Protein AF-R6HAE2-F1 (afdb_monomer)

Radius of gyration: 26.68 Å; Cα contacts (8 Å, |Δi|>4): 97; chains: 1; bounding box: 67×32×69 Å

Secondary structure (DSSP, 8-state):
-HHHHHHHHHHHHHHHHHHHHHHHHHHHHHHHHHTSGGGB-TTS-BSS-SS-HHHHHHHHGGGHHHHHHHHHHHHHHHHHHHHS-----SS---HHHHHHHHHHH-SS--HHHHHHHHHHHHHHHHHHHHHHHHHHHHHHHHH-GGGG--S-HHHHHHHHHHHHHHHHHHHHHHHHHHHHHHHHHHHHHHHHHHHHS-----PPPPP----HHHHHHHHHHHHHHHHHHHHHTTHHHHHHHHHHHHHHHHTT--

Solvent-accessible surface area (backbone atoms only — not comparable to full-atom values): 14611 Å² total; per-residue (Å²): 107,74,68,56,55,51,49,52,52,52,52,53,51,52,52,49,54,50,54,51,51,54,52,52,48,52,54,49,52,42,50,55,61,40,65,34,75,85,34,38,48,99,85,70,47,68,77,56,76,57,77,46,73,68,60,50,46,67,66,42,60,82,44,45,67,60,53,50,53,50,50,52,51,52,51,52,53,50,50,53,56,72,69,41,85,70,81,69,75,95,67,75,77,49,74,64,57,50,43,53,54,53,54,74,72,41,96,67,80,53,70,70,52,53,52,52,52,51,50,45,52,50,47,52,51,52,39,52,52,52,38,52,59,36,44,48,62,46,49,56,60,71,68,42,65,79,71,66,72,66,89,56,59,69,60,46,53,48,52,49,45,68,66,37,48,60,35,53,54,49,33,51,51,45,52,51,53,43,52,52,53,46,53,52,49,52,53,52,45,46,54,57,51,53,71,70,49,69,86,72,71,85,75,73,84,74,78,86,71,75,66,60,65,58,57,51,50,49,51,49,50,52,50,51,51,53,49,52,52,39,50,76,69,43,51,56,57,53,52,48,51,50,51,50,50,53,54,33,42,75,75,68,76,98

Foldseek 3Di:
DVVVLVVLVVVLVVLVVVLVVLVVVLVVVLQVVQPPPVQADPVRDGVDDSDDPVSVCVSCVVCVVSVVVSVVSVVVVVVCCVPPPDPDPPDDPDLVNLLVVLVVVDPDQDV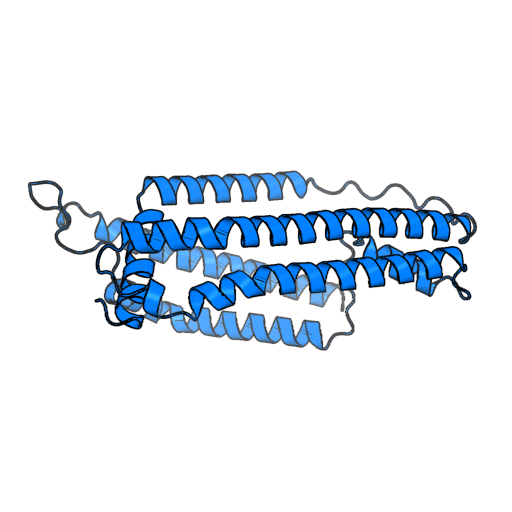VLVVLVVVLVVLVVVLVVLLVVLVVQLVVCVPPCVLPPDLPPVVSVVVSCVRNVVSVVSNVVSVVVSVVSNVVSSVVSSVVSCVVPPDDPPDDDDPPDDPVVVVVVVVVVVVVVVVVVCVVVCVVVVVVVVVVVVVCVVVPND

Structure (mmCIF, N/CA/C/O backbone):
data_AF-R6HAE2-F1
#
_entry.id   AF-R6HAE2-F1
#
loop_
_atom_site.group_PDB
_atom_site.id
_atom_site.type_symbol
_atom_site.label_atom_id
_atom_site.label_alt_id
_atom_site.label_comp_id
_atom_site.label_asym_id
_atom_site.label_entity_id
_atom_site.label_seq_id
_atom_site.pdbx_PDB_ins_code
_atom_site.Cartn_x
_atom_site.Cartn_y
_atom_site.Cartn_z
_atom_site.occupancy
_atom_site.B_iso_or_equiv
_atom_site.auth_seq_id
_atom_site.auth_comp_id
_atom_site.auth_asym_id
_atom_site.auth_atom_id
_atom_site.pdbx_PDB_model_num
ATOM 1 N N . MET A 1 1 ? 7.210 -10.651 32.349 1.00 55.03 1 MET A N 1
ATOM 2 C CA . MET A 1 1 ? 6.534 -10.468 31.040 1.00 55.03 1 MET A CA 1
ATOM 3 C C . MET A 1 1 ? 6.777 -9.102 30.378 1.00 55.03 1 MET A C 1
ATOM 5 O O . MET A 1 1 ? 7.368 -9.097 29.309 1.00 55.03 1 MET A O 1
ATOM 9 N N . LYS A 1 2 ? 6.422 -7.937 30.963 1.00 53.84 2 LYS A N 1
ATOM 10 C CA . LYS A 1 2 ? 6.622 -6.616 30.296 1.00 53.84 2 LYS A CA 1
ATOM 11 C C . LYS A 1 2 ? 8.075 -6.304 29.889 1.00 53.84 2 LYS A C 1
ATOM 13 O O . LYS A 1 2 ? 8.301 -5.910 28.750 1.00 53.84 2 LYS A O 1
ATOM 18 N N . LYS A 1 3 ? 9.051 -6.526 30.782 1.00 64.75 3 LYS A N 1
ATOM 19 C CA . LYS A 1 3 ? 10.484 -6.318 30.484 1.00 64.75 3 LYS A CA 1
ATOM 20 C C . LYS A 1 3 ? 11.000 -7.264 29.386 1.00 64.75 3 LYS A C 1
ATOM 22 O O . LYS A 1 3 ? 11.756 -6.837 28.527 1.00 64.75 3 LYS A O 1
ATOM 27 N N . GLN A 1 4 ? 10.526 -8.514 29.363 1.00 62.53 4 GLN A N 1
ATOM 28 C CA . GLN A 1 4 ? 10.889 -9.505 28.339 1.00 62.53 4 GLN A CA 1
ATOM 29 C C . GLN A 1 4 ? 10.326 -9.139 26.958 1.00 62.53 4 GLN A C 1
AT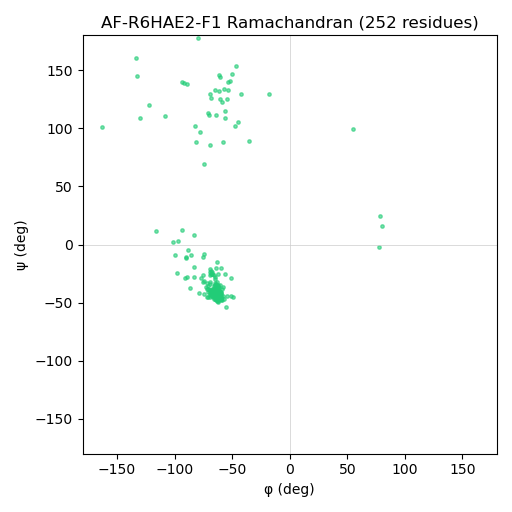OM 31 O O . GLN A 1 4 ? 11.054 -9.175 25.975 1.00 62.53 4 GLN A O 1
ATOM 36 N N . MET A 1 5 ? 9.069 -8.688 26.877 1.00 65.12 5 MET A N 1
ATOM 37 C CA . MET A 1 5 ? 8.493 -8.193 25.616 1.00 65.12 5 MET A CA 1
ATOM 38 C C . MET A 1 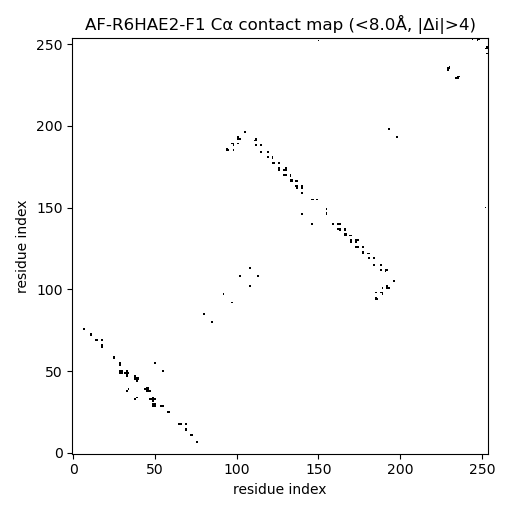5 ? 9.176 -6.913 25.119 1.00 65.12 5 MET A C 1
ATOM 40 O O . MET A 1 5 ? 9.327 -6.729 23.915 1.00 65.12 5 MET A O 1
ATOM 44 N N . GLN A 1 6 ? 9.599 -6.021 26.020 1.00 72.44 6 GLN A N 1
ATOM 45 C CA . GLN A 1 6 ? 10.389 -4.845 25.642 1.00 72.44 6 GLN A CA 1
ATOM 46 C C . GLN A 1 6 ? 11.766 -5.245 25.103 1.00 72.44 6 GLN A C 1
ATOM 48 O O . GLN A 1 6 ? 12.160 -4.733 24.061 1.00 72.44 6 GLN A O 1
ATOM 53 N N . ALA A 1 7 ? 12.455 -6.186 25.753 1.00 76.25 7 ALA A N 1
ATOM 54 C CA . ALA A 1 7 ? 13.740 -6.702 25.287 1.00 76.25 7 ALA A CA 1
ATOM 55 C C . ALA A 1 7 ? 13.629 -7.344 23.894 1.00 76.25 7 ALA A C 1
ATOM 57 O O . ALA A 1 7 ? 14.393 -6.985 23.006 1.00 76.25 7 ALA A O 1
ATOM 58 N N . ILE A 1 8 ? 12.621 -8.195 23.660 1.00 79.00 8 ILE A N 1
ATOM 59 C CA . ILE A 1 8 ? 12.375 -8.805 22.342 1.00 79.00 8 ILE A CA 1
ATOM 60 C C . ILE A 1 8 ? 12.156 -7.725 21.276 1.00 79.00 8 ILE A C 1
ATOM 62 O O . ILE A 1 8 ? 12.748 -7.790 20.205 1.00 79.00 8 ILE A O 1
ATOM 66 N N . ARG A 1 9 ? 11.359 -6.688 21.565 1.00 78.00 9 ARG A N 1
ATOM 67 C CA . ARG A 1 9 ? 11.127 -5.586 20.613 1.00 78.00 9 ARG A CA 1
ATOM 68 C C . ARG A 1 9 ? 12.406 -4.819 20.287 1.00 78.00 9 ARG A C 1
ATOM 70 O O . ARG A 1 9 ? 12.624 -4.506 19.120 1.00 78.00 9 ARG A O 1
ATOM 77 N N . TRP A 1 10 ? 13.251 -4.541 21.278 1.00 83.81 10 TRP A N 1
ATOM 78 C CA . TRP A 1 10 ? 14.544 -3.890 21.051 1.00 83.81 10 TRP A CA 1
ATOM 79 C C . TRP A 1 10 ? 15.485 -4.759 20.216 1.00 83.81 10 TRP A C 1
ATOM 81 O O . TRP A 1 10 ? 16.063 -4.260 19.256 1.00 83.81 10 TRP A O 1
ATOM 91 N N . VAL A 1 11 ? 15.565 -6.058 20.512 1.00 84.69 11 VAL A N 1
ATOM 92 C CA . VAL A 1 11 ? 16.378 -7.018 19.751 1.00 84.69 11 VAL A CA 1
ATOM 93 C C . VAL A 1 11 ? 15.900 -7.121 18.300 1.00 84.69 11 VAL A C 1
ATOM 95 O O . VAL A 1 11 ? 16.710 -6.997 17.387 1.00 84.69 11 VAL A O 1
ATOM 98 N N . MET A 1 12 ? 14.590 -7.248 18.063 1.00 84.06 12 MET A N 1
ATOM 99 C CA . MET A 1 12 ? 14.021 -7.256 16.708 1.00 84.06 12 MET A CA 1
ATOM 100 C C . MET A 1 12 ? 14.296 -5.947 15.961 1.00 84.06 12 MET A C 1
ATOM 102 O O . MET A 1 12 ? 14.601 -5.969 14.771 1.00 84.06 12 MET A O 1
ATOM 106 N N . THR A 1 13 ? 14.196 -4.803 16.645 1.00 83.50 13 THR A N 1
ATOM 107 C CA . THR A 1 13 ? 14.447 -3.487 16.035 1.00 83.50 13 THR A CA 1
ATOM 108 C C . THR A 1 13 ? 15.914 -3.349 15.633 1.00 83.50 13 THR A C 1
ATOM 110 O O . THR A 1 13 ? 16.195 -2.974 14.500 1.00 83.50 13 THR A O 1
ATOM 113 N N . LEU A 1 14 ? 16.845 -3.715 16.520 1.00 88.44 14 LEU A N 1
ATOM 114 C CA . LEU A 1 14 ? 18.281 -3.699 16.233 1.00 88.44 14 LEU A CA 1
ATOM 115 C C . LEU A 1 14 ? 18.642 -4.655 15.093 1.00 88.44 14 LEU A C 1
ATOM 117 O O . LEU A 1 14 ? 19.356 -4.260 14.178 1.00 88.44 14 LEU A O 1
ATOM 121 N N . ALA A 1 15 ? 18.093 -5.871 15.097 1.00 86.81 15 ALA A N 1
ATOM 122 C CA . ALA A 1 15 ? 18.303 -6.832 14.017 1.00 86.81 15 ALA A CA 1
ATOM 123 C C . ALA A 1 15 ? 17.753 -6.327 12.675 1.00 86.81 15 ALA A C 1
ATOM 125 O O . ALA A 1 15 ? 18.401 -6.488 11.648 1.00 86.81 15 ALA A O 1
ATOM 126 N N . THR A 1 16 ? 16.598 -5.656 12.680 1.00 87.81 16 THR A N 1
ATOM 127 C CA . THR A 1 16 ? 16.020 -5.053 11.467 1.00 87.81 16 THR A CA 1
ATOM 128 C C . THR A 1 16 ? 16.903 -3.929 10.932 1.00 87.81 16 THR A C 1
ATOM 130 O O . THR A 1 16 ? 17.180 -3.891 9.738 1.00 87.81 16 THR A O 1
ATOM 133 N N . ILE A 1 17 ? 17.383 -3.036 11.805 1.00 89.50 17 ILE A N 1
ATOM 134 C CA . ILE A 1 17 ? 18.301 -1.953 11.416 1.00 89.50 17 ILE A CA 1
ATOM 135 C C . ILE A 1 17 ? 19.598 -2.534 10.844 1.00 89.50 17 ILE A C 1
ATOM 137 O O . ILE A 1 17 ? 20.075 -2.054 9.820 1.00 89.50 17 ILE A O 1
ATOM 141 N N . LEU A 1 18 ? 20.140 -3.585 11.462 1.00 89.81 18 LEU A N 1
ATOM 142 C CA . LEU A 1 18 ? 21.358 -4.245 11.002 1.00 89.81 18 LEU A CA 1
ATOM 143 C C . LEU A 1 18 ? 21.179 -4.887 9.620 1.00 89.81 18 LEU A C 1
ATOM 145 O O . LEU A 1 18 ? 22.006 -4.670 8.739 1.00 89.81 18 LEU A O 1
ATOM 149 N N . VAL A 1 19 ? 20.093 -5.636 9.405 1.00 88.94 19 VAL A N 1
ATOM 150 C CA . VAL A 1 19 ? 19.793 -6.244 8.098 1.00 88.94 19 VAL A CA 1
ATOM 151 C C . VAL A 1 19 ? 19.596 -5.169 7.031 1.00 88.94 19 VAL A C 1
ATOM 153 O O . VAL A 1 19 ? 20.150 -5.288 5.942 1.00 88.94 19 VAL A O 1
ATOM 156 N N . LEU A 1 20 ? 18.875 -4.089 7.346 1.00 88.19 20 LEU A N 1
ATOM 157 C CA . LEU A 1 20 ? 18.709 -2.957 6.432 1.00 88.19 20 LEU A CA 1
ATOM 158 C C . LEU A 1 20 ? 20.047 -2.301 6.083 1.00 88.19 20 LEU A C 1
ATOM 160 O O . LEU A 1 20 ? 20.283 -2.011 4.915 1.00 88.19 20 LEU A O 1
ATOM 164 N N . ALA A 1 21 ? 20.930 -2.097 7.063 1.00 89.44 21 ALA A N 1
ATOM 165 C CA . ALA A 1 21 ? 22.255 -1.531 6.829 1.00 89.44 21 ALA A CA 1
ATOM 166 C C . ALA A 1 21 ? 23.115 -2.441 5.939 1.00 89.44 21 ALA A C 1
ATOM 168 O O . ALA A 1 21 ? 23.772 -1.949 5.027 1.00 89.44 21 ALA A O 1
ATOM 169 N N . LEU A 1 22 ? 23.072 -3.760 6.155 1.00 89.25 22 LEU A N 1
ATOM 170 C CA . LEU A 1 22 ? 23.795 -4.733 5.332 1.00 89.25 22 LEU A CA 1
ATOM 171 C C . LEU A 1 22 ? 23.280 -4.767 3.890 1.00 89.25 22 LEU A C 1
ATOM 173 O O . LEU A 1 22 ? 24.079 -4.782 2.958 1.00 89.25 22 LEU A O 1
ATOM 177 N N . LEU A 1 23 ? 21.959 -4.744 3.698 1.00 88.25 23 LEU A N 1
ATOM 178 C CA . LEU A 1 23 ? 21.358 -4.689 2.365 1.00 88.25 23 LEU A CA 1
ATOM 179 C C . LEU A 1 23 ? 21.678 -3.366 1.661 1.00 88.25 23 LEU A C 1
ATOM 181 O O . LEU A 1 23 ? 22.087 -3.375 0.504 1.00 88.25 23 LEU A O 1
ATOM 185 N N . ALA A 1 24 ? 21.562 -2.239 2.369 1.00 88.00 24 ALA A N 1
ATOM 186 C CA . ALA A 1 24 ? 21.929 -0.929 1.840 1.00 88.00 24 ALA A CA 1
ATOM 187 C C . ALA A 1 24 ? 23.409 -0.880 1.441 1.00 88.00 24 ALA A C 1
ATOM 189 O O . ALA A 1 24 ? 23.732 -0.357 0.378 1.00 88.00 24 ALA A O 1
ATOM 190 N N . TRP A 1 25 ? 24.291 -1.478 2.247 1.00 91.19 25 TRP A N 1
ATOM 191 C CA . TRP A 1 25 ? 25.711 -1.587 1.932 1.00 91.19 25 TRP A CA 1
ATOM 192 C C . TRP A 1 25 ? 25.950 -2.343 0.623 1.00 91.19 25 TRP A C 1
ATOM 194 O O . TRP A 1 25 ? 26.693 -1.853 -0.220 1.00 91.19 25 TRP A O 1
ATOM 204 N N . GLN A 1 26 ? 25.288 -3.486 0.403 1.00 89.44 26 GLN A N 1
ATOM 205 C CA . GLN A 1 26 ? 25.421 -4.208 -0.871 1.00 89.44 26 GLN A CA 1
ATOM 206 C C . GLN A 1 26 ? 24.903 -3.401 -2.058 1.00 89.44 26 GLN A C 1
ATOM 208 O O . GLN A 1 26 ? 25.536 -3.394 -3.108 1.00 89.44 26 GLN A O 1
ATOM 213 N N . CYS A 1 27 ? 23.775 -2.704 -1.905 1.00 84.88 27 CYS A N 1
ATOM 214 C CA . CYS A 1 27 ? 23.244 -1.857 -2.971 1.00 84.88 27 CYS A CA 1
ATOM 215 C C . CYS A 1 27 ? 24.220 -0.733 -3.339 1.00 84.88 27 CYS A C 1
ATOM 217 O O . CYS A 1 27 ? 24.430 -0.468 -4.521 1.00 84.88 27 CYS A O 1
ATOM 219 N N . VAL A 1 28 ? 24.830 -0.090 -2.337 1.00 87.19 28 VAL A N 1
ATOM 220 C CA . VAL A 1 28 ? 25.842 0.952 -2.550 1.00 87.19 28 VAL A CA 1
ATOM 221 C C . VAL A 1 28 ? 27.088 0.369 -3.211 1.00 87.19 28 VAL A C 1
ATOM 223 O O . VAL A 1 28 ? 27.598 0.967 -4.152 1.00 87.19 28 VAL A O 1
ATOM 226 N N . ASP A 1 29 ? 27.549 -0.803 -2.777 1.00 88.44 29 ASP A N 1
ATOM 227 C CA . ASP A 1 29 ? 28.733 -1.454 -3.347 1.00 88.44 29 ASP A CA 1
ATOM 228 C C . ASP A 1 29 ? 28.519 -1.827 -4.825 1.00 88.44 29 ASP A C 1
ATOM 230 O O . ASP A 1 29 ? 29.356 -1.511 -5.666 1.00 88.44 29 ASP A O 1
ATOM 234 N N . ILE A 1 30 ? 27.356 -2.396 -5.173 1.00 87.56 30 ILE A N 1
ATOM 235 C CA . ILE A 1 30 ? 26.974 -2.682 -6.570 1.00 87.56 30 ILE A CA 1
ATOM 236 C C . ILE A 1 30 ? 26.939 -1.394 -7.396 1.00 87.56 30 ILE A C 1
ATOM 238 O O . ILE A 1 30 ? 27.470 -1.349 -8.504 1.00 87.56 30 ILE A O 1
ATOM 242 N N . TYR A 1 31 ? 26.340 -0.334 -6.853 1.00 85.44 31 TYR A N 1
ATOM 243 C CA . TYR A 1 31 ? 26.216 0.941 -7.550 1.00 85.44 31 TYR A CA 1
ATOM 244 C C . TYR A 1 31 ? 27.573 1.609 -7.803 1.00 85.44 31 TYR A C 1
ATOM 246 O O . TYR A 1 31 ? 27.805 2.142 -8.888 1.00 85.44 31 TYR A O 1
ATOM 254 N N . LEU A 1 32 ? 28.473 1.592 -6.816 1.00 87.38 32 LEU A N 1
ATOM 255 C CA . LEU A 1 32 ? 29.815 2.158 -6.948 1.00 87.38 32 LEU A CA 1
ATOM 256 C C . LEU A 1 32 ? 30.679 1.338 -7.908 1.00 87.38 32 LEU A C 1
ATOM 258 O O . LEU A 1 32 ? 31.415 1.920 -8.700 1.00 87.38 32 LEU A O 1
ATOM 262 N N . GLU A 1 33 ? 30.574 0.009 -7.865 1.00 86.50 33 GLU A N 1
ATOM 263 C CA . GLU A 1 33 ? 31.281 -0.896 -8.774 1.00 86.50 33 GLU A CA 1
ATOM 264 C C . GLU A 1 33 ? 30.806 -0.726 -10.224 1.00 86.50 33 GLU A C 1
ATOM 266 O O . GLU A 1 33 ? 31.622 -0.557 -11.129 1.00 86.50 33 GLU A O 1
ATOM 271 N N . GLY A 1 34 ? 29.490 -0.687 -10.450 1.00 83.12 34 GLY A N 1
ATOM 272 C CA . GLY A 1 34 ? 28.919 -0.529 -11.787 1.00 83.12 34 GLY A CA 1
ATOM 273 C C . GLY A 1 34 ? 29.140 0.859 -12.400 1.00 83.12 34 GLY A C 1
ATOM 274 O O . GLY A 1 34 ? 29.178 0.976 -13.622 1.00 83.12 34 GLY A O 1
ATOM 275 N N . ASN A 1 35 ? 29.356 1.897 -11.582 1.00 85.12 35 ASN A N 1
ATOM 276 C CA . ASN A 1 35 ? 29.677 3.258 -12.036 1.00 85.12 35 ASN A CA 1
ATOM 277 C C . ASN A 1 35 ? 31.177 3.564 -12.110 1.00 85.12 35 ASN A C 1
ATOM 279 O O . ASN A 1 35 ? 31.565 4.727 -12.253 1.00 85.12 35 ASN A O 1
ATOM 283 N N . ARG A 1 36 ? 32.048 2.554 -12.013 1.00 85.56 36 ARG A N 1
ATOM 284 C CA . ARG A 1 36 ? 33.480 2.782 -12.212 1.00 85.56 36 ARG A CA 1
ATOM 285 C C . ARG A 1 36 ? 33.748 3.310 -13.624 1.00 85.56 36 ARG A C 1
ATOM 287 O O . ARG A 1 36 ? 33.130 2.834 -14.576 1.00 85.56 36 ARG A O 1
ATOM 294 N N . PRO A 1 37 ? 34.726 4.219 -13.795 1.00 83.44 37 PRO A N 1
ATOM 295 C CA . PRO A 1 37 ? 35.074 4.767 -15.107 1.00 83.44 37 PRO A CA 1
ATOM 296 C C . PRO A 1 37 ? 35.527 3.691 -16.105 1.00 83.44 37 PRO A C 1
ATOM 298 O O . PRO A 1 37 ? 35.438 3.893 -17.308 1.00 83.44 37 PRO A O 1
ATOM 301 N N . SER A 1 38 ? 35.952 2.520 -15.620 1.00 85.12 38 SER A N 1
ATOM 302 C CA . SER A 1 38 ? 36.258 1.342 -16.436 1.00 85.12 38 SER A CA 1
ATOM 303 C C . SER A 1 38 ? 35.038 0.706 -17.113 1.00 85.12 38 SER A C 1
ATOM 305 O O . SER A 1 38 ? 35.200 0.010 -18.112 1.00 85.12 38 SER A O 1
ATOM 307 N N . ASN A 1 39 ? 33.830 0.907 -16.574 1.00 84.56 39 ASN A N 1
ATOM 308 C CA . ASN A 1 3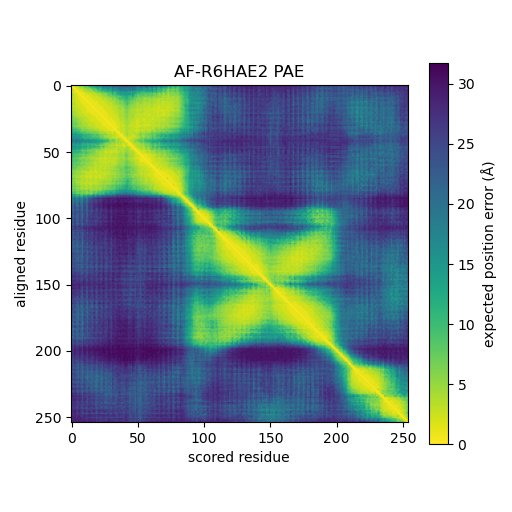9 ? 32.586 0.392 -17.150 1.00 84.56 39 ASN A CA 1
ATOM 309 C C . ASN A 1 39 ? 31.964 1.362 -18.170 1.00 84.56 39 ASN A C 1
ATOM 311 O O . ASN A 1 39 ? 30.973 1.023 -18.807 1.00 84.56 39 ASN A O 1
ATOM 315 N N . LEU A 1 40 ? 32.539 2.553 -18.345 1.00 83.75 40 LEU A N 1
ATOM 316 C CA . LEU A 1 40 ? 32.108 3.521 -19.347 1.00 83.75 40 LEU A CA 1
ATOM 317 C C . LEU A 1 40 ? 32.943 3.340 -20.622 1.00 83.75 40 LEU A C 1
ATOM 319 O O . LEU A 1 40 ? 34.144 3.054 -20.587 1.00 83.75 40 LEU A O 1
ATOM 323 N N . ASP A 1 41 ? 32.307 3.442 -21.781 1.00 80.00 41 ASP A N 1
ATOM 324 C CA . ASP A 1 41 ? 33.009 3.571 -23.052 1.00 80.00 41 ASP A CA 1
ATOM 325 C C . ASP A 1 41 ? 33.486 5.020 -23.284 1.00 80.00 41 ASP A C 1
ATOM 327 O O . ASP A 1 41 ? 33.248 5.917 -22.474 1.00 80.00 41 ASP A O 1
ATOM 331 N N . ALA A 1 42 ? 34.186 5.262 -24.396 1.00 79.81 42 ALA A N 1
ATOM 332 C CA . ALA A 1 42 ? 34.681 6.599 -24.741 1.00 79.81 42 ALA A CA 1
ATOM 333 C C . ALA A 1 42 ? 33.556 7.632 -24.974 1.00 79.81 42 ALA A C 1
ATOM 335 O O . ALA A 1 42 ? 33.822 8.832 -24.970 1.00 79.81 42 ALA A O 1
ATOM 336 N N . ASN A 1 43 ? 32.314 7.169 -25.148 1.00 80.31 43 ASN A N 1
ATOM 337 C CA . ASN A 1 43 ? 31.122 7.975 -25.385 1.00 80.31 43 ASN A CA 1
ATOM 338 C C . ASN A 1 43 ? 30.258 8.134 -24.115 1.00 80.31 43 ASN A C 1
ATOM 340 O O . ASN A 1 43 ? 29.205 8.767 -24.174 1.00 80.31 43 ASN A O 1
ATOM 344 N N . GLY A 1 44 ? 30.681 7.580 -22.970 1.00 77.19 44 GLY A N 1
ATOM 345 C CA . GLY A 1 44 ? 29.942 7.631 -21.705 1.00 77.19 44 GLY A CA 1
ATOM 346 C C . GLY A 1 44 ? 28.798 6.616 -21.585 1.00 77.19 44 GLY A C 1
ATOM 347 O O . GLY A 1 44 ? 27.947 6.769 -20.711 1.00 77.19 44 GLY A O 1
ATOM 348 N N . VAL A 1 45 ? 28.758 5.588 -22.435 1.00 80.50 45 VAL A N 1
ATOM 349 C CA . VAL A 1 45 ? 27.779 4.494 -22.385 1.00 80.50 45 VAL A CA 1
ATOM 350 C C . VAL A 1 45 ? 28.323 3.342 -21.541 1.00 80.50 45 VAL A C 1
ATOM 352 O O . VAL A 1 45 ? 29.497 2.977 -21.629 1.00 80.50 45 VAL A O 1
ATOM 355 N N . TYR A 1 46 ? 27.462 2.749 -20.715 1.00 79.94 46 TYR A N 1
ATOM 356 C CA . TYR A 1 46 ? 27.814 1.594 -19.892 1.00 79.94 46 TYR A CA 1
ATOM 357 C C . TYR A 1 46 ? 28.050 0.346 -20.752 1.00 79.94 46 TYR A C 1
ATOM 359 O O . TYR A 1 46 ? 27.177 -0.068 -21.514 1.00 79.94 46 TYR A O 1
ATOM 367 N N . ARG A 1 47 ? 29.217 -0.287 -20.593 1.00 81.00 47 ARG A N 1
ATOM 368 C CA . ARG A 1 47 ? 29.600 -1.528 -21.293 1.00 81.00 47 ARG A CA 1
ATOM 369 C C . ARG A 1 47 ? 28.896 -2.758 -20.730 1.00 81.00 47 ARG A C 1
ATOM 371 O O . ARG A 1 47 ? 28.634 -3.707 -21.460 1.00 81.00 47 ARG A O 1
ATOM 378 N N . SER A 1 48 ? 28.621 -2.748 -19.432 1.00 81.00 48 SER A N 1
ATOM 379 C CA . SER A 1 48 ? 27.870 -3.786 -18.735 1.00 81.00 48 SER A CA 1
ATOM 380 C C . SER A 1 48 ? 26.799 -3.149 -17.849 1.00 81.00 48 SER A C 1
ATOM 382 O O . SER A 1 48 ? 27.019 -2.052 -17.317 1.00 81.00 48 SER A O 1
ATOM 384 N N . PRO A 1 49 ? 25.629 -3.793 -17.698 1.00 80.69 49 PRO A N 1
ATOM 385 C CA . PRO A 1 49 ? 24.547 -3.252 -16.889 1.00 80.69 49 PRO A CA 1
ATOM 386 C C . PRO A 1 49 ? 24.988 -3.106 -15.427 1.00 80.69 49 PRO A C 1
ATOM 388 O O . PRO A 1 49 ? 25.528 -4.037 -14.835 1.00 80.69 49 PRO A O 1
ATOM 391 N N . VAL A 1 50 ? 24.717 -1.938 -14.834 1.00 79.69 50 VAL A N 1
ATOM 392 C CA . VAL A 1 50 ? 25.032 -1.632 -13.423 1.00 79.69 50 VAL A CA 1
ATOM 393 C C . VAL A 1 50 ? 24.301 -2.585 -12.471 1.00 79.69 50 VAL A C 1
ATOM 395 O O . VAL A 1 50 ? 24.845 -2.985 -11.444 1.00 79.69 50 VAL A O 1
ATOM 398 N N . PHE A 1 51 ? 23.077 -2.981 -12.831 1.00 80.06 51 PHE A N 1
ATOM 399 C CA . PHE A 1 51 ? 22.282 -3.962 -12.103 1.00 80.06 51 PHE A CA 1
ATOM 400 C C . PHE A 1 51 ? 21.909 -5.122 -13.028 1.00 80.06 51 PHE A C 1
ATOM 402 O O . PHE A 1 51 ? 21.215 -4.929 -14.024 1.00 80.06 51 PHE A O 1
ATOM 409 N N . SER A 1 52 ? 22.328 -6.335 -12.671 1.00 82.75 52 SER A N 1
ATOM 410 C CA . SER A 1 52 ? 21.897 -7.580 -13.313 1.00 82.75 52 SER A CA 1
ATOM 411 C C . SER A 1 52 ? 21.522 -8.619 -12.253 1.00 82.75 52 SER A C 1
ATOM 413 O O . SER A 1 52 ? 21.911 -8.491 -11.087 1.00 82.75 52 SER A O 1
ATOM 415 N N . VAL A 1 53 ? 20.745 -9.637 -12.637 1.00 80.75 53 VAL A N 1
ATOM 416 C CA . VAL A 1 53 ? 20.295 -10.686 -11.704 1.00 80.75 53 VAL A CA 1
ATOM 417 C C . VAL A 1 53 ? 21.495 -11.440 -11.135 1.00 80.75 53 VAL A C 1
ATOM 419 O O . VAL A 1 53 ? 21.555 -11.685 -9.936 1.00 80.75 53 VAL A O 1
ATOM 422 N N . GLU A 1 54 ? 22.491 -11.706 -11.972 1.00 83.94 54 GLU A N 1
ATOM 423 C CA . GLU A 1 54 ? 23.701 -12.451 -11.636 1.00 83.94 54 GLU A CA 1
ATOM 424 C C . GLU A 1 54 ? 24.585 -11.667 -10.653 1.00 83.94 54 GLU A C 1
ATOM 426 O O . GLU A 1 54 ? 25.106 -12.234 -9.691 1.00 83.94 54 GLU A O 1
ATOM 431 N N . ILE A 1 55 ? 24.716 -10.346 -10.847 1.00 83.56 55 ILE A N 1
ATOM 432 C CA . ILE A 1 55 ? 25.474 -9.460 -9.947 1.00 83.56 55 ILE A CA 1
ATOM 433 C C . ILE A 1 55 ? 24.788 -9.379 -8.581 1.00 83.56 55 ILE A C 1
ATOM 435 O O . ILE A 1 55 ? 25.446 -9.483 -7.542 1.00 83.56 55 ILE A O 1
ATOM 439 N N . VAL A 1 56 ? 23.462 -9.213 -8.569 1.00 83.69 56 VAL A N 1
ATOM 440 C CA . VAL A 1 56 ? 22.685 -9.154 -7.326 1.00 83.69 56 VAL A CA 1
ATOM 441 C C . VAL A 1 56 ? 22.741 -10.495 -6.598 1.00 83.69 56 VAL A C 1
ATOM 443 O O . VAL A 1 56 ? 22.979 -10.516 -5.392 1.00 83.69 56 VAL A O 1
ATOM 446 N N . GLU A 1 57 ? 22.596 -11.615 -7.307 1.00 84.44 57 GLU A N 1
ATOM 447 C CA . GLU A 1 57 ? 22.696 -12.955 -6.727 1.00 84.44 57 GLU A CA 1
ATOM 448 C C . GLU A 1 57 ? 24.073 -13.187 -6.099 1.00 84.44 57 GLU A C 1
ATOM 450 O O . GLU A 1 57 ? 24.153 -13.592 -4.939 1.00 84.44 57 GLU A O 1
ATOM 455 N N . ALA A 1 58 ? 25.158 -12.860 -6.807 1.00 86.25 58 ALA A N 1
ATOM 456 C CA . ALA A 1 58 ? 26.518 -13.020 -6.297 1.00 86.25 58 ALA A CA 1
ATOM 457 C C . ALA A 1 58 ? 26.756 -12.242 -4.990 1.00 86.25 58 ALA A C 1
ATOM 459 O O . ALA A 1 58 ? 27.444 -12.731 -4.091 1.00 86.25 58 ALA A O 1
ATOM 460 N N . ARG A 1 59 ? 26.156 -11.052 -4.857 1.00 84.19 59 ARG A N 1
ATOM 461 C CA . ARG A 1 59 ? 26.272 -10.193 -3.665 1.00 84.19 59 ARG A CA 1
ATOM 462 C C . ARG A 1 59 ? 25.309 -10.572 -2.541 1.00 84.19 59 ARG A C 1
ATOM 464 O O . ARG A 1 59 ? 25.628 -10.372 -1.371 1.00 84.19 59 ARG A O 1
ATOM 471 N N . LEU A 1 60 ? 24.159 -11.162 -2.864 1.00 85.50 60 LEU A N 1
ATOM 472 C CA . LEU A 1 60 ? 23.141 -11.549 -1.884 1.00 85.50 60 LEU A CA 1
ATOM 473 C C . LEU A 1 60 ? 23.341 -12.970 -1.335 1.00 85.50 60 LEU A C 1
ATOM 475 O O . LEU A 1 60 ? 23.008 -13.236 -0.180 1.00 85.50 60 LEU A O 1
ATOM 479 N N . ARG A 1 61 ? 23.946 -13.873 -2.114 1.00 86.44 61 ARG A N 1
ATOM 480 C CA . ARG A 1 61 ? 24.295 -15.242 -1.705 1.00 86.44 61 ARG A CA 1
ATOM 481 C C . ARG A 1 61 ? 25.070 -15.325 -0.378 1.00 86.44 61 ARG A C 1
ATOM 483 O O . ARG A 1 61 ? 24.676 -16.142 0.454 1.00 86.44 61 ARG A O 1
ATOM 490 N N . PRO A 1 62 ? 26.094 -14.489 -0.100 1.00 88.38 62 PRO A N 1
ATOM 491 C CA . PRO A 1 62 ? 26.765 -14.498 1.204 1.00 88.38 62 PRO A CA 1
ATOM 492 C C . PRO A 1 62 ? 25.893 -13.969 2.358 1.00 88.38 62 PRO A C 1
ATOM 494 O O . PRO A 1 62 ? 26.152 -14.295 3.514 1.00 88.38 62 PRO A O 1
ATOM 497 N N . LEU A 1 63 ? 24.846 -13.186 2.074 1.00 87.38 63 LEU A N 1
ATOM 498 C CA . LEU A 1 63 ? 23.908 -12.650 3.074 1.00 87.38 63 LEU A CA 1
ATOM 499 C C . LEU A 1 63 ? 22.708 -13.562 3.342 1.00 87.38 63 LEU A C 1
ATOM 501 O O . LEU A 1 63 ? 21.998 -13.365 4.329 1.00 87.38 63 LEU A O 1
ATOM 505 N N . LEU A 1 64 ? 22.496 -14.583 2.513 1.00 86.50 64 LEU A N 1
ATOM 506 C CA . LEU A 1 64 ? 21.426 -15.564 2.666 1.00 86.50 64 LEU A CA 1
ATOM 507 C C . LEU A 1 64 ? 21.320 -16.180 4.082 1.00 86.50 64 LEU A C 1
ATOM 509 O O . LEU A 1 64 ? 20.207 -16.219 4.614 1.00 86.50 64 LEU A O 1
ATOM 513 N N . PRO A 1 65 ? 22.408 -16.609 4.761 1.00 87.62 65 PRO A N 1
ATOM 514 C CA . PRO A 1 65 ? 22.304 -17.113 6.135 1.00 87.62 65 PRO A CA 1
ATOM 515 C C . PRO A 1 65 ? 21.802 -16.047 7.124 1.00 87.62 65 PRO A C 1
ATOM 517 O O . PRO A 1 65 ? 21.024 -16.347 8.025 1.00 87.62 65 PRO A O 1
ATOM 520 N N . VAL A 1 66 ? 22.177 -14.779 6.942 1.00 87.81 66 VAL A N 1
ATOM 521 C CA . VAL A 1 66 ? 21.720 -13.676 7.806 1.00 87.81 66 VAL A CA 1
ATOM 522 C C . VAL A 1 66 ? 20.231 -13.399 7.584 1.00 87.81 66 VAL A C 1
ATOM 524 O O . VAL A 1 66 ? 19.474 -13.249 8.545 1.00 87.81 66 VAL A O 1
ATOM 527 N N . LEU A 1 67 ? 19.795 -13.379 6.322 1.00 86.69 67 LEU A N 1
ATOM 528 C CA . LEU A 1 67 ? 18.396 -13.157 5.948 1.00 86.69 67 LEU A CA 1
ATOM 529 C C . LEU A 1 67 ? 17.484 -14.294 6.423 1.00 86.69 67 LEU A C 1
ATOM 531 O O . LEU A 1 67 ? 16.389 -14.033 6.918 1.00 86.69 67 LEU A O 1
ATOM 535 N N . THR A 1 68 ? 17.941 -15.545 6.331 1.00 86.50 68 THR A N 1
ATOM 536 C CA . THR A 1 68 ? 17.186 -16.715 6.810 1.00 86.50 68 THR A CA 1
ATOM 537 C C . THR A 1 68 ? 17.048 -16.720 8.331 1.00 86.50 68 THR A C 1
ATOM 539 O O . THR A 1 68 ? 15.939 -16.900 8.834 1.00 86.50 68 THR A O 1
ATOM 542 N N . VAL A 1 69 ? 18.120 -16.432 9.078 1.00 89.50 69 VAL A N 1
ATOM 543 C CA . VAL A 1 69 ? 18.062 -16.293 10.546 1.00 89.50 69 VAL A CA 1
ATOM 544 C C . VAL A 1 69 ? 17.122 -15.158 10.956 1.00 89.50 69 VAL A C 1
ATOM 546 O O . VAL A 1 69 ? 16.288 -15.340 11.844 1.00 89.50 69 VAL A O 1
ATOM 549 N N . TYR A 1 70 ? 17.190 -14.005 10.286 1.00 87.06 70 TYR A N 1
ATOM 550 C CA . TYR A 1 70 ? 16.268 -12.895 10.530 1.00 87.06 70 TYR A CA 1
ATOM 551 C C . TYR A 1 70 ? 14.807 -13.269 10.218 1.00 87.06 70 TYR A C 1
ATOM 553 O O . TYR A 1 70 ? 13.905 -12.967 11.004 1.00 87.06 70 TYR A O 1
ATOM 561 N N . GLY A 1 71 ? 14.563 -13.984 9.117 1.00 83.19 71 GLY A N 1
ATOM 562 C CA . GLY A 1 71 ? 13.247 -14.516 8.752 1.00 83.19 71 GLY A CA 1
ATOM 563 C C . GLY A 1 71 ? 12.680 -15.467 9.812 1.00 83.19 71 GLY A C 1
ATOM 564 O O . GLY A 1 71 ? 11.540 -15.313 10.247 1.00 83.19 71 GLY A O 1
ATOM 565 N N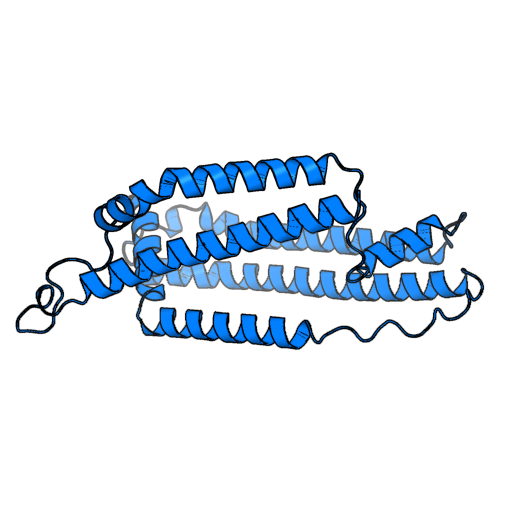 . LEU A 1 72 ? 13.492 -16.394 10.319 1.00 88.12 72 LEU A N 1
ATOM 566 C CA . LEU A 1 72 ? 13.086 -17.291 11.405 1.00 88.12 72 LEU A CA 1
ATOM 567 C C . LEU A 1 72 ? 12.815 -16.527 12.707 1.00 88.12 72 LEU A C 1
ATOM 569 O O . LEU A 1 72 ? 11.841 -16.814 13.405 1.00 88.12 72 LEU A O 1
ATOM 573 N N . MET A 1 73 ? 13.631 -15.517 13.020 1.00 85.38 73 MET A N 1
ATOM 574 C CA . MET A 1 73 ? 13.461 -14.689 14.215 1.00 85.38 73 MET A CA 1
ATOM 575 C C . MET A 1 73 ? 12.174 -13.853 14.157 1.00 85.38 73 MET A C 1
ATOM 577 O O . MET A 1 73 ? 11.442 -13.773 15.145 1.00 85.38 73 MET A O 1
ATOM 581 N N . THR A 1 74 ? 11.859 -13.267 12.998 1.00 83.00 74 THR A N 1
ATOM 582 C CA . THR A 1 74 ? 10.605 -12.526 12.777 1.00 83.00 74 THR A CA 1
ATOM 583 C C . THR A 1 74 ? 9.387 -13.441 12.850 1.00 83.00 74 THR A C 1
ATOM 585 O O . THR A 1 74 ? 8.423 -13.093 13.534 1.00 83.00 74 THR A O 1
ATOM 588 N N . LEU A 1 75 ? 9.446 -14.631 12.243 1.00 82.94 75 LEU A N 1
ATOM 589 C CA . LEU A 1 75 ? 8.379 -15.628 12.320 1.00 82.94 75 LEU A CA 1
ATOM 590 C C . LEU A 1 75 ? 8.142 -16.085 13.766 1.00 82.94 75 LEU A C 1
ATOM 592 O O . LEU A 1 75 ? 7.006 -16.071 14.238 1.00 82.94 75 LEU A O 1
ATOM 596 N N . GLY A 1 76 ? 9.208 -16.400 14.508 1.00 81.81 76 GLY A N 1
ATOM 597 C CA . GLY A 1 76 ? 9.125 -16.752 15.927 1.00 81.81 76 GLY A CA 1
ATOM 598 C C . GLY A 1 76 ? 8.534 -15.626 16.780 1.00 81.81 76 GLY A C 1
ATOM 599 O O . GLY A 1 76 ? 7.666 -15.867 17.622 1.00 81.81 76 GLY A O 1
ATOM 600 N N . ALA A 1 77 ? 8.924 -14.374 16.519 1.00 77.88 77 ALA A N 1
ATOM 601 C CA . ALA A 1 77 ? 8.348 -13.207 17.184 1.00 77.88 77 ALA A CA 1
ATOM 602 C C . ALA A 1 77 ? 6.861 -12.999 16.843 1.00 77.88 77 ALA A C 1
ATOM 604 O O . ALA A 1 77 ? 6.108 -12.520 17.696 1.00 77.88 77 ALA A O 1
ATOM 605 N N . LEU A 1 78 ? 6.426 -13.348 15.629 1.00 77.50 78 LEU A N 1
ATOM 606 C CA . LEU A 1 78 ? 5.028 -13.273 15.199 1.00 77.50 78 LEU A CA 1
ATOM 607 C C . LEU A 1 78 ? 4.180 -14.362 15.872 1.00 77.50 78 LEU A C 1
ATOM 609 O O . LEU A 1 78 ? 3.115 -14.070 16.417 1.00 77.50 78 LEU A O 1
ATOM 613 N N . ILE A 1 79 ? 4.689 -15.597 15.917 1.00 79.00 79 ILE A N 1
ATOM 614 C CA . ILE A 1 79 ? 4.038 -16.733 16.583 1.00 79.00 79 ILE A CA 1
ATOM 615 C C . ILE A 1 79 ? 3.882 -16.448 18.081 1.00 79.00 79 ILE A C 1
ATOM 617 O O . ILE A 1 79 ? 2.792 -16.618 18.632 1.00 79.00 79 ILE A O 1
ATOM 621 N N . LEU A 1 80 ? 4.922 -15.925 18.738 1.00 72.69 80 LEU A N 1
ATOM 622 C CA . LEU A 1 80 ? 4.864 -15.557 20.155 1.00 72.69 80 LEU A CA 1
ATOM 623 C C . LEU A 1 80 ? 3.864 -14.418 20.431 1.00 72.69 80 LEU A C 1
ATOM 625 O O . LEU A 1 80 ? 3.200 -14.407 21.467 1.00 72.69 80 LEU A O 1
ATOM 629 N N . GLN A 1 81 ? 3.716 -13.473 19.498 1.00 66.94 81 GLN A N 1
ATOM 630 C CA . GLN A 1 81 ? 2.694 -12.423 19.582 1.00 66.94 81 GLN A CA 1
ATOM 631 C C . GLN A 1 81 ? 1.275 -12.950 19.345 1.00 66.94 81 GLN A C 1
ATOM 633 O O . GLN A 1 81 ? 0.341 -12.431 19.951 1.00 66.94 81 GLN A O 1
ATOM 638 N N . SER A 1 82 ? 1.107 -13.967 18.495 1.00 66.94 82 SER A N 1
ATOM 639 C CA . SER A 1 82 ? -0.197 -14.586 18.224 1.00 66.94 82 SER A CA 1
ATOM 640 C C . SER A 1 82 ? -0.688 -15.483 19.368 1.00 66.94 82 SER A C 1
ATOM 642 O O . SER A 1 82 ? -1.887 -15.562 19.619 1.00 66.94 82 SER A O 1
ATOM 644 N N . THR A 1 83 ? 0.234 -16.121 20.096 1.00 65.81 83 THR A N 1
ATOM 645 C CA . THR A 1 83 ? -0.073 -17.049 21.201 1.00 65.81 83 THR A CA 1
ATOM 646 C C . THR A 1 83 ? -0.156 -16.349 22.556 1.00 65.81 83 THR A C 1
ATOM 648 O O . THR A 1 83 ? -0.913 -16.763 23.436 1.00 65.81 83 THR A O 1
ATOM 651 N N . GLY A 1 84 ? 0.579 -15.250 22.743 1.00 57.78 84 GLY A N 1
ATOM 652 C CA . GLY A 1 84 ? 0.428 -14.403 23.917 1.00 57.78 84 GLY A CA 1
ATOM 653 C C . GLY A 1 84 ? -0.906 -13.664 23.870 1.00 57.78 84 GLY A C 1
ATOM 654 O O . GLY A 1 84 ? -1.065 -12.753 23.064 1.00 57.78 84 GLY A O 1
ATOM 655 N N . LYS A 1 85 ? -1.849 -13.997 24.769 1.00 46.41 85 LYS A N 1
ATOM 656 C CA . LYS A 1 85 ? -3.051 -13.181 25.043 1.00 46.41 85 LYS A CA 1
ATOM 657 C C . LYS A 1 85 ? -2.617 -11.722 25.227 1.00 46.41 85 LYS A C 1
ATOM 659 O O . LYS A 1 85 ? -2.017 -11.356 26.238 1.00 46.41 85 LYS A O 1
ATOM 664 N N . GLY A 1 86 ? -2.823 -10.925 24.182 1.00 43.66 86 GLY A N 1
ATOM 665 C CA . GLY A 1 86 ? -2.059 -9.710 23.949 1.00 43.66 86 GLY A CA 1
ATOM 666 C C . GLY A 1 86 ? -2.270 -8.652 25.023 1.00 43.66 86 GLY A C 1
ATOM 667 O O . GLY A 1 86 ? -3.300 -7.983 25.060 1.00 43.66 86 GLY A O 1
ATOM 668 N N . VAL A 1 87 ? -1.229 -8.384 25.813 1.00 44.62 87 VAL A N 1
ATOM 669 C CA . VAL A 1 87 ? -1.028 -7.039 26.357 1.00 44.62 87 VAL A CA 1
ATOM 670 C C . VAL A 1 87 ? -0.645 -6.162 25.166 1.00 44.62 87 VAL A C 1
ATOM 672 O O . VAL A 1 87 ? 0.536 -5.997 24.852 1.00 44.62 87 VAL A O 1
ATOM 675 N N . ARG A 1 88 ? -1.660 -5.644 24.457 1.00 45.19 88 ARG A N 1
ATOM 676 C CA . ARG A 1 88 ? -1.462 -4.639 23.410 1.00 45.19 88 ARG A CA 1
ATOM 677 C C . ARG A 1 88 ? -0.663 -3.478 24.015 1.00 45.19 88 ARG A C 1
ATOM 679 O O . ARG A 1 88 ? -0.971 -3.034 25.127 1.00 45.19 88 ARG A O 1
ATOM 686 N N . PRO A 1 89 ? 0.390 -2.994 23.340 1.00 40.03 89 PRO A N 1
ATOM 687 C CA . PRO A 1 89 ? 1.162 -1.871 23.842 1.00 40.03 89 PRO A CA 1
ATOM 688 C C . PRO A 1 89 ? 0.239 -0.658 24.013 1.00 40.03 89 PRO A C 1
ATOM 690 O O . PRO A 1 89 ? -0.398 -0.223 23.060 1.00 40.03 89 PRO A O 1
ATOM 693 N N . ARG A 1 90 ? 0.173 -0.116 25.239 1.00 41.47 90 ARG A N 1
ATOM 694 C CA . ARG A 1 90 ? -0.446 1.182 25.562 1.00 41.47 90 ARG A CA 1
ATOM 695 C C . ARG A 1 90 ? 0.238 2.276 24.735 1.00 41.47 90 ARG A C 1
ATOM 697 O O . ARG A 1 90 ? 1.222 2.867 25.167 1.00 41.47 90 ARG A O 1
ATOM 704 N N . GLY A 1 91 ? -0.254 2.525 23.532 1.00 38.88 91 GLY A N 1
ATOM 705 C CA . GLY A 1 91 ? 0.270 3.536 22.624 1.00 38.88 91 GLY A CA 1
ATOM 706 C C . GLY A 1 91 ? -0.771 3.812 21.555 1.00 38.88 91 GLY A C 1
ATOM 707 O O . GLY A 1 91 ? -0.934 3.005 20.656 1.00 38.88 91 GLY A O 1
ATOM 708 N N . SER A 1 92 ? -1.491 4.925 21.734 1.00 38.12 92 SER A N 1
ATOM 709 C CA . SER A 1 92 ? -2.753 5.305 21.079 1.00 38.12 92 SER A CA 1
ATOM 710 C C . SER A 1 92 ? -3.853 4.257 21.229 1.00 38.12 92 SER A C 1
ATOM 712 O O . SER A 1 92 ? -3.900 3.296 20.474 1.00 38.12 92 SER A O 1
ATOM 714 N N . HIS A 1 93 ? -4.774 4.459 22.178 1.00 47.19 93 HIS A N 1
ATOM 715 C CA . HIS A 1 93 ? -6.083 3.824 22.048 1.00 47.19 93 HIS A CA 1
ATOM 716 C C . HIS A 1 93 ? -6.649 4.260 20.699 1.00 47.19 93 HIS A C 1
ATOM 718 O O . HIS A 1 93 ? -6.988 5.436 20.533 1.00 47.19 93 HIS A O 1
ATOM 724 N N . SER A 1 94 ? -6.702 3.333 19.739 1.00 51.62 94 SER A N 1
ATOM 725 C CA . SER A 1 94 ? -7.535 3.516 18.560 1.00 51.62 94 SER A CA 1
ATOM 726 C C . SER A 1 94 ? -8.941 3.860 19.067 1.00 51.62 94 SER A C 1
ATOM 728 O O . SER A 1 94 ? -9.359 3.312 20.097 1.00 51.62 94 SER A O 1
ATOM 730 N N . PRO A 1 95 ? -9.678 4.787 18.433 1.00 56.06 95 PRO A N 1
ATOM 731 C CA . PRO A 1 95 ? -11.044 5.109 18.849 1.00 56.06 95 PRO A CA 1
ATOM 732 C C . PRO A 1 95 ? -11.915 3.846 18.995 1.00 56.06 95 PRO A C 1
ATOM 734 O O . PRO A 1 95 ? -12.773 3.788 19.871 1.00 56.06 95 PRO A O 1
ATOM 737 N N . GLU A 1 96 ? -11.613 2.795 18.232 1.00 59.16 96 GLU A N 1
ATOM 738 C CA . GLU A 1 96 ? -12.248 1.478 18.327 1.00 59.16 96 GLU A CA 1
ATOM 739 C C . GLU A 1 96 ? -11.900 0.718 19.618 1.00 59.16 96 GLU A C 1
ATOM 741 O O . GLU A 1 96 ? -12.789 0.164 20.260 1.00 59.16 96 GLU A O 1
ATOM 746 N N . ASP A 1 97 ? -10.641 0.749 20.067 1.00 56.69 97 ASP A N 1
ATOM 747 C CA . ASP A 1 97 ? -10.226 0.128 21.334 1.00 56.69 97 ASP A CA 1
ATOM 748 C C . ASP A 1 97 ? -10.871 0.829 22.536 1.00 56.69 97 ASP A C 1
ATOM 750 O O . ASP A 1 97 ? -11.251 0.189 23.517 1.00 56.69 97 ASP A O 1
ATOM 754 N N . ARG A 1 98 ? -11.010 2.161 22.468 1.00 59.72 98 ARG A N 1
ATOM 755 C CA . ARG A 1 98 ? -11.701 2.946 23.503 1.00 59.72 98 ARG A CA 1
ATOM 756 C C . ARG A 1 98 ? -13.189 2.600 23.554 1.00 59.72 98 ARG A C 1
ATOM 758 O O . ARG A 1 98 ? -13.741 2.487 24.645 1.00 59.72 98 ARG A O 1
ATOM 765 N N . LEU A 1 99 ? -13.815 2.400 22.394 1.00 61.31 99 LEU A N 1
ATOM 766 C CA . LEU A 1 99 ? -15.208 1.976 22.291 1.00 61.31 99 LEU A CA 1
ATOM 767 C C . LEU A 1 99 ? -15.419 0.5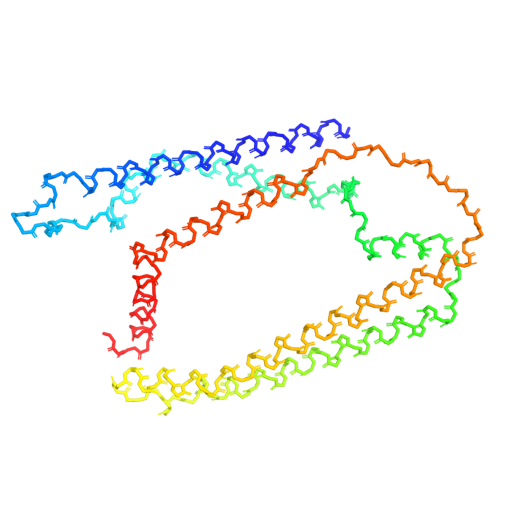70 22.873 1.00 61.31 99 LEU A C 1
ATOM 769 O O . LEU A 1 99 ? -16.349 0.372 23.650 1.00 61.31 99 LEU A O 1
ATOM 773 N N . HIS A 1 100 ? -14.536 -0.384 22.563 1.00 63.06 100 HIS A N 1
ATOM 774 C CA . HIS A 1 100 ? -14.595 -1.740 23.120 1.00 63.06 100 HIS A CA 1
ATOM 775 C C . HIS A 1 100 ? -14.469 -1.758 24.646 1.00 63.06 100 HIS A C 1
ATOM 777 O O . HIS A 1 100 ? -15.207 -2.479 25.312 1.00 63.06 100 HIS A O 1
ATOM 783 N N . LEU A 1 101 ? -13.576 -0.940 25.209 1.00 63.81 101 LEU A N 1
ATOM 784 C CA . LEU A 1 101 ? -13.420 -0.835 26.660 1.00 63.81 101 LEU A CA 1
ATOM 785 C C . LEU A 1 101 ? -14.633 -0.199 27.339 1.00 63.81 101 LEU A C 1
ATOM 787 O O . LEU A 1 101 ? -15.029 -0.663 28.406 1.00 63.81 101 LEU A O 1
ATOM 791 N N . LEU A 1 102 ? -15.234 0.824 26.724 1.00 63.94 102 LEU A N 1
ATOM 792 C CA . LEU A 1 102 ? -16.465 1.441 27.225 1.00 63.94 102 LEU A CA 1
ATOM 793 C C . LEU A 1 102 ? -17.636 0.453 27.183 1.00 63.94 102 LEU A C 1
ATOM 795 O O . LEU A 1 102 ? -18.357 0.335 28.166 1.00 63.94 102 LEU A O 1
ATOM 799 N N . LYS A 1 103 ? -17.773 -0.322 26.101 1.00 62.97 103 LYS A N 1
ATOM 800 C CA . LYS A 1 103 ? -18.778 -1.393 26.003 1.00 62.97 103 LYS A CA 1
ATOM 801 C C . LYS A 1 103 ? -18.567 -2.495 27.037 1.00 62.97 103 LYS A C 1
ATOM 803 O O . LYS A 1 103 ? -19.538 -2.993 27.581 1.00 62.97 103 LYS A O 1
ATOM 808 N N . ALA A 1 104 ? -17.318 -2.842 27.345 1.00 63.03 104 ALA A N 1
ATOM 809 C CA . ALA A 1 104 ? -17.009 -3.841 28.367 1.00 63.03 104 ALA A CA 1
ATOM 810 C C . ALA A 1 104 ? -17.352 -3.382 29.799 1.00 63.03 104 ALA A C 1
ATOM 812 O O . ALA A 1 104 ? -17.577 -4.224 30.661 1.00 63.03 104 ALA A O 1
ATOM 813 N N . HIS A 1 105 ? -17.387 -2.069 30.061 1.00 61.91 105 HIS A N 1
ATOM 814 C CA . HIS A 1 105 ? -17.729 -1.510 31.378 1.00 61.91 105 HIS A CA 1
ATOM 815 C C . HIS A 1 105 ? -19.227 -1.233 31.560 1.00 61.91 105 HIS A C 1
ATOM 817 O O . HIS A 1 105 ? -19.659 -0.938 32.672 1.00 61.91 105 HIS A O 1
ATOM 823 N N . VAL A 1 106 ? -20.024 -1.311 30.493 1.00 58.72 106 VAL A N 1
ATOM 824 C CA . VAL A 1 106 ? -21.455 -1.004 30.523 1.00 58.72 106 VAL A CA 1
ATOM 825 C C . VAL A 1 106 ? -22.240 -2.311 30.393 1.00 58.72 106 VAL A C 1
ATOM 827 O O . VAL A 1 106 ? -22.234 -2.942 29.342 1.00 58.72 106 VAL A O 1
ATOM 830 N N . ALA A 1 107 ? -22.918 -2.724 31.470 1.00 50.06 107 ALA A N 1
ATOM 831 C CA . ALA A 1 107 ? -23.667 -3.987 31.533 1.00 50.06 107 ALA A CA 1
ATOM 832 C C . ALA A 1 107 ? -24.884 -4.030 30.585 1.00 50.06 107 ALA A C 1
ATOM 834 O O . ALA A 1 107 ? -25.288 -5.102 30.141 1.00 50.06 107 ALA A O 1
ATOM 835 N N . THR A 1 108 ? -25.450 -2.870 30.242 1.00 52.91 108 THR A N 1
ATOM 836 C CA . THR A 1 108 ? -26.576 -2.729 29.312 1.00 52.91 108 THR A CA 1
ATOM 837 C C . THR A 1 108 ? -26.256 -1.659 28.271 1.00 52.91 108 THR A C 1
ATOM 839 O O . THR A 1 108 ? -26.204 -0.471 28.580 1.00 52.91 108 THR A O 1
ATOM 842 N N . LEU A 1 109 ? -26.016 -2.061 27.013 1.00 58.97 109 LEU A N 1
ATOM 843 C CA . LEU A 1 109 ? -25.835 -1.083 25.936 1.00 58.97 109 LEU A CA 1
ATOM 844 C C . LEU A 1 109 ? -27.112 -0.229 25.801 1.00 58.97 109 LEU A C 1
ATOM 846 O O . LEU A 1 109 ? -28.181 -0.813 25.583 1.00 58.97 109 LEU A O 1
ATOM 850 N N . PRO A 1 110 ? -27.012 1.114 25.862 1.00 64.69 110 PRO A N 1
ATOM 851 C CA . PRO A 1 110 ? -28.149 1.993 25.612 1.00 64.69 110 PRO A CA 1
ATOM 852 C C . PRO A 1 110 ? -28.657 1.795 24.178 1.00 64.69 110 PRO A C 1
ATOM 854 O O . PRO A 1 110 ? -27.870 1.529 23.262 1.00 64.69 110 PRO A O 1
ATOM 857 N N . ASP A 1 111 ? -29.967 1.921 23.962 1.00 64.88 111 ASP A N 1
ATOM 858 C CA . ASP A 1 111 ? -30.585 1.645 22.656 1.00 64.88 111 ASP A CA 1
ATOM 859 C C . ASP A 1 111 ? -30.070 2.577 21.542 1.00 64.88 111 ASP A C 1
ATOM 861 O O . ASP A 1 111 ? -29.967 2.169 20.383 1.00 64.88 111 ASP A O 1
ATOM 865 N N . GLU A 1 112 ? -29.600 3.774 21.905 1.00 66.62 112 GLU A N 1
ATOM 866 C CA . GLU A 1 112 ? -28.898 4.700 21.008 1.00 66.62 112 GLU A CA 1
ATOM 867 C C . GLU A 1 112 ? -27.583 4.118 20.457 1.00 66.62 112 GLU A C 1
ATOM 869 O O . GLU A 1 112 ? -27.281 4.256 19.269 1.00 66.62 112 GLU A O 1
ATOM 874 N N . ALA A 1 113 ? -26.808 3.410 21.287 1.00 64.25 113 ALA A N 1
ATOM 875 C CA . ALA A 1 113 ? -25.561 2.775 20.856 1.00 64.25 113 ALA A CA 1
ATOM 876 C C . ALA A 1 113 ? -25.832 1.577 19.930 1.00 64.25 113 ALA A C 1
ATOM 878 O O . ALA A 1 113 ? -25.126 1.387 18.939 1.00 64.25 113 ALA A O 1
ATOM 879 N N . LYS A 1 114 ? -26.909 0.816 20.178 1.00 68.50 114 LYS A N 1
ATOM 880 C CA . LYS A 1 114 ? -27.339 -0.278 19.288 1.00 68.50 114 LYS A CA 1
ATOM 881 C C . LYS A 1 114 ? -27.784 0.241 17.916 1.00 68.50 114 LYS A C 1
ATOM 883 O O . LYS A 1 114 ? -27.471 -0.380 16.898 1.00 68.50 114 LYS A O 1
ATOM 888 N N . ALA A 1 115 ? -28.480 1.379 17.866 1.00 74.00 115 ALA A N 1
ATOM 889 C CA . ALA A 1 115 ? -28.877 2.017 16.610 1.00 74.00 115 ALA A CA 1
ATOM 890 C C . ALA A 1 115 ? -27.655 2.469 15.787 1.00 74.00 115 ALA A C 1
ATOM 892 O O . ALA A 1 115 ? -27.591 2.206 14.583 1.00 74.00 115 ALA A O 1
ATOM 893 N N . LEU A 1 116 ? -26.647 3.059 16.442 1.00 68.00 116 LEU A N 1
ATOM 894 C CA . LEU A 1 116 ? -25.389 3.472 15.807 1.00 68.00 116 LEU A CA 1
ATOM 895 C C . LEU A 1 116 ? -24.561 2.279 15.297 1.00 68.00 116 LEU A C 1
ATOM 897 O O . LEU A 1 116 ? -24.012 2.343 14.194 1.00 68.00 116 LEU A O 1
ATOM 901 N N . GLU A 1 117 ? -24.517 1.161 16.030 1.00 70.62 117 GLU A N 1
ATOM 902 C CA . GLU A 1 117 ? -23.894 -0.081 15.549 1.00 70.62 117 GLU A CA 1
ATOM 903 C C . GLU A 1 117 ? -24.590 -0.643 14.306 1.00 70.62 117 GLU A C 1
ATOM 905 O O . GLU A 1 117 ? -23.927 -1.097 13.366 1.00 70.62 117 GLU A O 1
ATOM 910 N N . ARG A 1 118 ? -25.930 -0.633 14.295 1.00 78.50 118 ARG A N 1
ATOM 911 C CA . ARG A 1 118 ? -26.726 -1.081 13.145 1.00 78.50 118 ARG A CA 1
ATOM 912 C C . ARG A 1 118 ? -26.435 -0.204 11.934 1.00 78.50 118 ARG A C 1
ATOM 914 O O . ARG A 1 118 ? -26.158 -0.726 10.859 1.00 78.50 118 ARG A O 1
ATOM 921 N N . GLN A 1 119 ? -26.396 1.112 12.133 1.00 76.50 119 GLN A N 1
ATOM 922 C CA . GLN A 1 119 ? -26.052 2.073 11.092 1.00 76.50 119 GLN A CA 1
ATOM 923 C C . GLN A 1 119 ? -24.632 1.852 10.553 1.00 76.50 119 G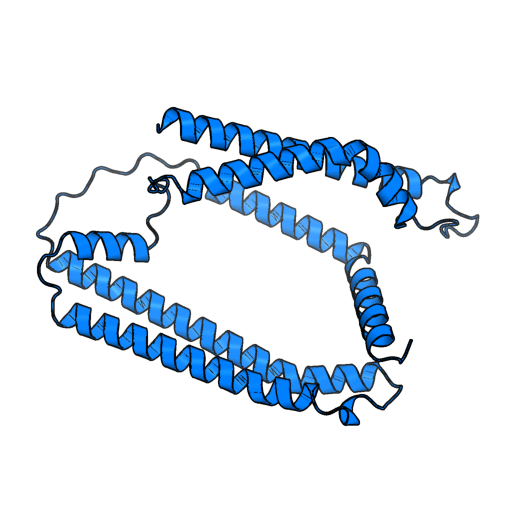LN A C 1
ATOM 925 O O . GLN A 1 119 ? -24.431 1.882 9.342 1.00 76.50 119 GLN A O 1
ATOM 930 N N . ARG A 1 120 ? -23.646 1.562 11.414 1.00 75.88 120 ARG A N 1
ATOM 931 C CA . ARG A 1 120 ? -22.276 1.224 10.987 1.00 75.88 120 ARG A CA 1
ATOM 932 C C . ARG A 1 120 ? -22.242 -0.049 10.141 1.00 75.88 120 ARG A C 1
ATOM 934 O O . ARG A 1 120 ? -21.608 -0.050 9.092 1.00 75.88 120 ARG A O 1
ATOM 941 N N . ARG A 1 121 ? -22.938 -1.110 10.566 1.00 77.31 121 ARG A N 1
ATOM 942 C CA . ARG A 1 121 ? -23.043 -2.359 9.792 1.00 77.31 121 ARG A CA 1
ATOM 943 C C . ARG A 1 121 ? -23.684 -2.131 8.427 1.00 77.31 121 ARG A C 1
ATOM 945 O O . ARG A 1 121 ? -23.173 -2.646 7.441 1.00 77.31 121 ARG A O 1
ATOM 952 N N . VAL A 1 122 ? -24.743 -1.325 8.364 1.00 82.38 122 VAL A N 1
ATOM 953 C CA . VAL A 1 122 ? -25.393 -0.958 7.099 1.00 82.38 122 VAL A CA 1
ATOM 954 C C . VAL A 1 122 ? -24.440 -0.164 6.203 1.00 82.38 122 VAL A C 1
ATOM 956 O O . VAL A 1 122 ? -24.305 -0.510 5.037 1.00 82.38 122 VAL A O 1
ATOM 959 N N . ILE A 1 123 ? -23.713 0.828 6.732 1.00 81.50 123 ILE A N 1
ATOM 960 C CA . ILE A 1 123 ? -22.716 1.593 5.957 1.00 81.50 123 ILE A CA 1
ATOM 961 C C . ILE A 1 123 ? -21.615 0.676 5.413 1.00 81.50 123 ILE A C 1
ATOM 963 O O . ILE A 1 123 ? -21.259 0.794 4.245 1.00 81.50 123 ILE A O 1
ATOM 967 N N . CYS A 1 124 ? -21.093 -0.250 6.224 1.00 78.00 124 CYS A N 1
ATOM 968 C CA . CYS A 1 124 ? -20.093 -1.217 5.769 1.00 78.00 124 CYS A CA 1
ATOM 969 C C . CYS A 1 124 ? -20.647 -2.134 4.674 1.00 78.00 124 CYS A C 1
ATOM 971 O O . CYS A 1 124 ? -19.999 -2.281 3.647 1.00 78.00 124 CYS A O 1
ATOM 973 N N . MET A 1 125 ? -21.850 -2.689 4.852 1.00 83.06 125 MET A N 1
ATOM 974 C CA . MET A 1 125 ? -22.491 -3.534 3.837 1.00 83.06 125 MET A CA 1
ATOM 975 C C . MET A 1 125 ? -22.714 -2.776 2.525 1.00 83.06 125 MET A C 1
ATOM 977 O O . MET A 1 125 ? -22.349 -3.274 1.465 1.00 83.06 125 MET A O 1
ATOM 981 N N . VAL A 1 126 ? -23.252 -1.554 2.589 1.00 87.06 126 VAL A N 1
ATOM 982 C CA . VAL A 1 126 ? -23.479 -0.707 1.408 1.00 87.06 126 VAL A CA 1
ATOM 983 C C . VAL A 1 126 ? -22.159 -0.373 0.713 1.00 87.06 126 VAL A C 1
ATOM 985 O O . VAL A 1 126 ? -22.076 -0.476 -0.506 1.00 87.06 126 VAL A O 1
ATOM 988 N N . ALA A 1 127 ? -21.110 -0.032 1.468 1.00 81.00 127 ALA A N 1
ATOM 989 C CA . ALA A 1 127 ? -19.791 0.247 0.907 1.00 81.00 127 ALA A CA 1
ATOM 990 C C . ALA A 1 127 ? -19.177 -0.989 0.232 1.00 81.00 127 ALA A C 1
ATOM 992 O O . ALA A 1 127 ? -18.644 -0.874 -0.867 1.00 81.00 127 ALA A O 1
ATOM 993 N N . THR A 1 128 ? -19.289 -2.173 0.843 1.00 82.12 128 THR A N 1
ATOM 994 C CA . THR A 1 128 ? -18.820 -3.431 0.245 1.00 82.12 128 THR A CA 1
ATOM 995 C C . THR A 1 128 ? -19.552 -3.735 -1.057 1.00 82.12 128 THR A C 1
ATOM 997 O O . THR A 1 128 ? -18.904 -4.017 -2.060 1.00 82.12 128 THR A O 1
ATOM 1000 N N . VAL A 1 129 ? -20.883 -3.624 -1.074 1.00 89.75 129 VAL A N 1
ATOM 1001 C CA . VAL A 1 129 ? -21.684 -3.847 -2.287 1.00 89.75 129 VAL A CA 1
ATOM 1002 C C . VAL A 1 129 ? -21.322 -2.838 -3.379 1.00 89.75 129 VAL A C 1
ATOM 1004 O O . VAL A 1 129 ? -21.144 -3.227 -4.527 1.00 89.75 129 VAL A O 1
ATOM 1007 N N . ALA A 1 130 ? -21.147 -1.561 -3.033 1.00 86.19 130 ALA A N 1
ATOM 1008 C CA . ALA A 1 130 ? -20.776 -0.522 -3.991 1.00 86.19 130 ALA A CA 1
ATOM 1009 C C . ALA A 1 130 ? -19.367 -0.727 -4.579 1.00 86.19 130 ALA A C 1
ATOM 1011 O O . ALA A 1 130 ? -19.178 -0.551 -5.780 1.00 86.19 130 ALA A O 1
ATOM 1012 N N . VAL A 1 131 ? -18.388 -1.150 -3.771 1.00 85.50 131 VAL A N 1
ATOM 1013 C CA . VAL A 1 131 ? -17.040 -1.492 -4.262 1.00 85.50 131 VAL A CA 1
ATOM 1014 C C . VAL A 1 131 ? -17.084 -2.717 -5.175 1.00 85.50 131 VAL A C 1
ATOM 1016 O O . VAL A 1 131 ? -16.461 -2.704 -6.234 1.00 85.50 131 VAL A O 1
ATOM 1019 N N . LEU A 1 132 ? -17.851 -3.750 -4.810 1.00 84.88 132 LEU A N 1
ATOM 1020 C CA . LEU A 1 132 ? -18.041 -4.927 -5.661 1.00 84.88 132 LEU A CA 1
ATOM 1021 C C . LEU A 1 132 ? -18.709 -4.558 -6.990 1.00 84.88 132 LEU A C 1
ATOM 1023 O O . LEU A 1 132 ? -18.263 -5.017 -8.035 1.00 84.88 132 LEU A O 1
ATOM 1027 N N . ALA A 1 133 ? -19.710 -3.677 -6.972 1.00 87.81 133 ALA A N 1
ATOM 1028 C CA . ALA A 1 133 ? -20.350 -3.179 -8.186 1.00 87.81 133 ALA A CA 1
ATOM 1029 C C . ALA A 1 133 ? -19.371 -2.406 -9.088 1.00 87.81 133 ALA A C 1
ATOM 1031 O O . ALA A 1 133 ? -19.413 -2.576 -10.301 1.00 87.81 133 ALA A O 1
ATOM 1032 N N . CYS A 1 134 ? -18.450 -1.623 -8.512 1.00 83.38 134 CYS A N 1
ATOM 1033 C CA . CYS A 1 134 ? -17.386 -0.954 -9.273 1.00 83.38 134 CYS A CA 1
ATOM 1034 C C . CYS A 1 134 ? -16.364 -1.942 -9.861 1.00 83.38 134 CYS A C 1
ATOM 1036 O O . CYS A 1 134 ? -15.729 -1.633 -10.862 1.00 83.38 134 CYS A O 1
ATOM 1038 N N . ALA A 1 135 ? -16.200 -3.128 -9.268 1.00 81.38 135 ALA A N 1
ATOM 1039 C CA . ALA A 1 135 ? -15.282 -4.146 -9.772 1.00 81.38 135 ALA A CA 1
ATOM 1040 C C . ALA A 1 135 ? -15.834 -4.903 -10.993 1.00 81.38 135 ALA A C 1
ATOM 1042 O O . ALA A 1 135 ? -15.049 -5.345 -11.828 1.00 81.38 135 ALA A O 1
ATOM 1043 N N . VAL A 1 136 ? -17.160 -5.031 -11.125 1.00 86.50 136 VAL A N 1
ATOM 1044 C CA . VAL A 1 136 ? -17.817 -5.733 -12.244 1.00 86.50 136 VAL A CA 1
ATOM 1045 C C . VAL A 1 136 ? -17.414 -5.190 -13.625 1.00 86.50 136 VAL A C 1
ATOM 1047 O O . VAL A 1 136 ? -16.947 -5.991 -14.431 1.00 86.50 136 VAL A O 1
ATOM 1050 N N . PRO A 1 137 ? -17.529 -3.883 -13.937 1.00 82.81 137 PRO A N 1
ATOM 1051 C CA . PRO A 1 137 ? -17.158 -3.366 -15.257 1.00 82.81 137 PRO A CA 1
ATOM 1052 C C . PRO A 1 137 ? -15.659 -3.512 -15.542 1.00 82.81 137 PRO A C 1
ATOM 1054 O O . PRO A 1 137 ? -15.284 -3.840 -16.663 1.00 82.81 137 PRO A O 1
ATOM 1057 N N . CYS A 1 138 ? -14.803 -3.364 -14.523 1.00 82.38 138 CYS A N 1
ATOM 1058 C CA . CYS A 1 138 ? -13.373 -3.644 -14.656 1.00 82.38 138 CYS A CA 1
ATOM 1059 C C . CYS A 1 138 ? -13.128 -5.107 -15.041 1.00 82.38 138 CYS A C 1
ATOM 1061 O O . CYS A 1 138 ? -12.311 -5.387 -15.910 1.00 82.38 138 CYS A O 1
ATOM 1063 N N . LEU A 1 139 ? -13.843 -6.041 -14.408 1.00 82.00 139 LEU A N 1
ATOM 1064 C CA . LEU A 1 139 ? -13.696 -7.468 -14.674 1.00 82.00 139 LEU A CA 1
ATOM 1065 C C . LEU A 1 139 ? -14.201 -7.838 -16.073 1.00 82.00 139 LEU A C 1
ATOM 1067 O O . LEU A 1 139 ? -13.537 -8.593 -16.770 1.00 82.00 139 LEU A O 1
ATOM 1071 N N . VAL A 1 140 ? -15.348 -7.291 -16.487 1.00 85.75 140 VAL A N 1
ATOM 1072 C CA . VAL A 1 140 ? -15.923 -7.520 -17.823 1.00 85.75 140 VAL A CA 1
ATOM 1073 C C . VAL A 1 140 ? -14.972 -7.022 -18.910 1.00 85.75 140 VAL A C 1
ATOM 1075 O O . VAL A 1 140 ? -14.688 -7.767 -19.840 1.00 85.75 140 VAL A O 1
ATOM 1078 N N . TYR A 1 141 ? -14.417 -5.817 -18.753 1.00 81.50 141 TYR A N 1
ATOM 1079 C CA . TYR A 1 141 ? -13.456 -5.254 -19.704 1.00 81.50 141 TYR A CA 1
ATOM 1080 C C . TYR A 1 141 ? -12.160 -6.078 -19.785 1.00 81.50 141 TYR A C 1
ATOM 1082 O O . TYR A 1 141 ? -11.626 -6.296 -20.864 1.00 81.50 141 TYR A O 1
ATOM 1090 N N . LEU A 1 142 ? -11.651 -6.564 -18.647 1.00 80.12 142 LEU A N 1
ATOM 1091 C CA . LEU A 1 142 ? -10.415 -7.357 -18.602 1.00 80.12 142 LEU A CA 1
ATOM 1092 C C . LEU A 1 142 ? -10.590 -8.801 -19.099 1.00 80.12 142 LEU A C 1
ATOM 1094 O O . LEU A 1 142 ? -9.616 -9.416 -19.526 1.00 80.12 142 LEU A O 1
ATOM 1098 N N . LEU A 1 143 ? -11.797 -9.367 -19.005 1.00 80.44 143 LEU A N 1
ATOM 1099 C CA . LEU A 1 143 ? -12.084 -10.737 -19.446 1.00 80.44 143 LEU A CA 1
ATOM 1100 C C . LEU A 1 143 ? -12.370 -10.833 -20.948 1.00 80.44 143 LEU A C 1
ATOM 1102 O O . LEU A 1 143 ? -12.270 -11.926 -21.511 1.00 80.44 143 LEU A O 1
ATOM 1106 N N . ASP A 1 144 ? -12.711 -9.720 -21.593 1.00 79.12 144 ASP A N 1
ATOM 1107 C CA . ASP A 1 144 ? -12.978 -9.685 -23.022 1.00 79.12 144 ASP A CA 1
ATOM 1108 C C . ASP A 1 144 ? -11.672 -9.586 -23.826 1.00 79.12 144 ASP A C 1
ATOM 1110 O O . ASP A 1 144 ? -11.048 -8.530 -23.947 1.00 79.12 144 ASP A O 1
ATOM 1114 N N . ARG A 1 145 ? -11.248 -10.729 -24.375 1.00 69.75 145 ARG A N 1
ATOM 1115 C CA . ARG A 1 145 ? -9.995 -10.867 -25.130 1.00 69.75 145 ARG A CA 1
ATOM 1116 C C . ARG A 1 145 ? -9.970 -10.053 -26.420 1.00 69.75 145 ARG A C 1
ATOM 1118 O O . ARG A 1 145 ? -8.876 -9.773 -26.904 1.00 69.75 145 ARG A O 1
ATOM 1125 N N . GLU A 1 146 ? -11.122 -9.659 -26.961 1.00 74.38 146 GLU A N 1
ATOM 1126 C CA . GLU A 1 146 ? -11.173 -8.881 -28.205 1.00 74.38 146 GLU A CA 1
ATOM 1127 C C . GLU A 1 146 ? -10.610 -7.464 -28.036 1.00 74.38 146 GLU A C 1
ATOM 1129 O O . GLU A 1 146 ? -10.098 -6.882 -28.988 1.00 74.38 146 GLU A O 1
ATOM 1134 N N . HIS A 1 147 ? -10.586 -6.935 -26.809 1.00 67.44 147 HIS A N 1
ATOM 1135 C CA . HIS A 1 147 ? -10.002 -5.625 -26.514 1.00 67.44 147 HIS A CA 1
ATOM 1136 C C . HIS A 1 147 ? -8.460 -5.619 -26.525 1.00 67.44 147 HIS A C 1
ATOM 1138 O O . HIS A 1 147 ? -7.857 -4.549 -26.450 1.00 67.44 147 HIS A O 1
ATOM 1144 N N . PHE A 1 148 ? -7.810 -6.788 -26.622 1.00 69.62 148 PHE A N 1
ATOM 1145 C CA . PHE A 1 148 ? -6.351 -6.944 -26.516 1.00 69.62 148 PHE A CA 1
ATOM 1146 C C . PHE A 1 148 ? -5.679 -7.462 -27.799 1.00 69.62 148 PHE A C 1
ATOM 1148 O O . PHE A 1 148 ? -4.509 -7.832 -27.767 1.00 69.62 148 PHE A O 1
ATOM 1155 N N . THR A 1 149 ? -6.383 -7.506 -28.935 1.00 65.44 149 THR A N 1
ATOM 1156 C CA . THR A 1 149 ? -5.855 -8.105 -30.177 1.00 65.44 149 THR A CA 1
ATOM 1157 C C . THR A 1 149 ? -5.009 -7.160 -31.036 1.00 65.44 149 THR A C 1
ATOM 1159 O O . THR A 1 149 ? -4.418 -7.607 -32.018 1.00 65.44 149 THR A O 1
ATOM 1162 N N . SER A 1 150 ? -4.956 -5.860 -30.729 1.00 68.19 150 SER A N 1
ATOM 1163 C CA . SER A 1 150 ? -4.165 -4.893 -31.503 1.00 68.19 150 SER A CA 1
ATOM 1164 C C . SER A 1 150 ? -2.731 -4.759 -30.986 1.00 68.19 150 SER A C 1
ATOM 1166 O O . SER A 1 150 ? -2.500 -4.655 -29.785 1.00 68.19 150 SER A O 1
ATOM 1168 N N . TRP A 1 151 ? -1.782 -4.684 -31.920 1.00 58.03 151 TRP A N 1
ATOM 1169 C CA . TRP A 1 151 ? -0.340 -4.568 -31.664 1.00 58.03 151 TRP A CA 1
ATOM 1170 C C . TRP A 1 151 ? 0.103 -3.162 -31.203 1.00 58.03 151 TRP A C 1
ATOM 1172 O O . TRP A 1 151 ? 1.225 -2.998 -30.729 1.00 58.03 151 TRP A O 1
ATOM 1182 N N . ASP A 1 152 ? -0.776 -2.156 -31.289 1.00 69.38 152 ASP A N 1
ATOM 1183 C CA . ASP A 1 152 ? -0.528 -0.791 -30.805 1.00 69.38 152 ASP A CA 1
ATOM 1184 C C . ASP A 1 152 ? -0.764 -0.674 -29.292 1.00 69.38 152 ASP A C 1
ATOM 1186 O O . ASP A 1 152 ? -1.848 -0.333 -28.805 1.00 69.38 152 ASP A O 1
ATOM 1190 N N . LEU A 1 153 ? 0.299 -0.947 -28.534 1.00 64.12 153 LEU A N 1
ATOM 1191 C CA . LEU A 1 153 ? 0.282 -1.028 -27.074 1.00 64.12 153 LEU A CA 1
ATOM 1192 C C . LEU A 1 153 ? -0.182 0.269 -26.388 1.00 64.12 153 LEU A C 1
ATOM 1194 O O . LEU A 1 153 ? -0.909 0.219 -25.394 1.00 64.12 153 LEU A O 1
ATOM 1198 N N . GLU A 1 154 ? 0.210 1.435 -26.914 1.00 73.44 154 GLU A N 1
ATOM 1199 C CA . GLU A 1 154 ? -0.174 2.734 -26.343 1.00 73.44 154 GLU A CA 1
ATOM 1200 C C . GLU A 1 154 ? -1.685 2.969 -26.423 1.00 73.44 154 GLU A C 1
ATOM 1202 O O . GLU A 1 154 ? -2.296 3.468 -25.474 1.00 73.44 154 GLU A O 1
ATOM 1207 N N . GLN A 1 155 ? -2.305 2.559 -27.529 1.00 73.56 155 GLN A N 1
ATOM 1208 C CA . GLN A 1 155 ? -3.730 2.754 -27.756 1.00 73.56 155 GLN A CA 1
ATOM 1209 C C . GLN A 1 155 ? -4.569 1.786 -26.913 1.00 73.56 155 GLN A C 1
ATOM 1211 O O . GLN A 1 155 ? -5.530 2.216 -26.271 1.00 73.56 155 GLN A O 1
ATOM 1216 N N . VAL A 1 156 ? -4.162 0.514 -26.833 1.00 73.81 156 VAL A N 1
ATOM 1217 C CA . VAL A 1 156 ? -4.824 -0.507 -25.998 1.00 73.81 156 VAL A CA 1
ATOM 1218 C C . VAL A 1 156 ? -4.742 -0.140 -24.521 1.00 73.81 156 VAL A C 1
ATOM 1220 O O . VAL A 1 156 ? -5.751 -0.129 -23.812 1.00 73.81 156 VAL A O 1
ATOM 1223 N N . MET A 1 157 ? -3.544 0.210 -24.046 1.00 72.25 157 MET A N 1
ATOM 1224 C CA . MET A 1 157 ? -3.326 0.554 -22.643 1.00 72.25 157 MET A CA 1
ATOM 1225 C C . MET A 1 157 ? -4.007 1.881 -22.278 1.00 72.25 157 MET A C 1
ATOM 1227 O O . MET A 1 157 ? -4.545 2.009 -21.176 1.00 72.25 157 MET A O 1
ATOM 1231 N N . GLY A 1 158 ? -4.064 2.837 -23.213 1.00 79.44 158 GLY A N 1
ATOM 1232 C CA . GLY A 1 158 ? -4.809 4.087 -23.065 1.00 79.44 158 GLY A CA 1
ATOM 1233 C C . GLY A 1 158 ? -6.320 3.874 -22.948 1.00 79.44 158 GLY A C 1
ATOM 1234 O O . GLY A 1 158 ? -6.945 4.418 -22.036 1.00 79.44 158 GLY A O 1
ATOM 1235 N N . GLN A 1 159 ? -6.913 3.043 -23.810 1.00 79.94 159 GLN A N 1
ATOM 1236 C CA . GLN A 1 159 ? -8.343 2.718 -23.740 1.00 79.94 159 GLN A CA 1
ATOM 1237 C C . GLN A 1 159 ? -8.698 1.921 -22.483 1.00 79.94 159 GLN A C 1
ATOM 1239 O O . GLN A 1 159 ? -9.688 2.237 -21.819 1.00 79.94 159 GLN A O 1
ATOM 1244 N N . MET A 1 160 ? -7.849 0.965 -22.093 1.00 79.12 160 MET A N 1
ATOM 1245 C CA . MET A 1 160 ? -8.013 0.230 -20.840 1.00 79.12 160 MET A CA 1
ATOM 1246 C C . MET A 1 160 ? -7.998 1.174 -19.639 1.00 79.12 160 MET A C 1
ATOM 1248 O O . MET A 1 160 ? -8.883 1.108 -18.785 1.00 79.12 160 MET A O 1
ATOM 1252 N N . LEU A 1 161 ? -7.022 2.083 -19.574 1.00 81.94 161 LEU A N 1
ATOM 1253 C CA . LEU A 1 161 ? -6.918 3.032 -18.472 1.00 81.94 161 LEU A CA 1
ATOM 1254 C C . LEU A 1 161 ? -8.132 3.966 -18.425 1.00 81.94 161 LEU A C 1
ATOM 1256 O O . LEU A 1 161 ? -8.688 4.170 -17.350 1.00 81.94 161 LEU A O 1
ATOM 1260 N N . LEU A 1 162 ? -8.576 4.489 -19.570 1.00 84.94 162 LEU A N 1
ATOM 1261 C CA . LEU A 1 162 ? -9.751 5.362 -19.649 1.00 84.94 162 LEU A CA 1
ATOM 1262 C C . LEU A 1 162 ? -11.037 4.663 -19.200 1.00 84.94 162 LEU A C 1
ATOM 1264 O O . LEU A 1 162 ? -11.887 5.302 -18.581 1.00 84.94 162 LEU A O 1
ATOM 1268 N N . HIS A 1 163 ? -11.172 3.365 -19.472 1.00 85.06 163 HIS A N 1
ATOM 1269 C CA . HIS A 1 163 ? -12.343 2.603 -19.059 1.00 85.06 163 HIS A CA 1
ATOM 1270 C C . HIS A 1 163 ? -12.290 2.204 -17.577 1.00 85.06 163 HIS A C 1
ATOM 1272 O O . HIS A 1 163 ? -13.290 2.316 -16.874 1.00 85.06 163 HIS A O 1
ATOM 1278 N N . VAL A 1 164 ? -11.129 1.774 -17.075 1.00 84.62 164 VAL A N 1
ATOM 1279 C CA . VAL A 1 164 ? -10.967 1.195 -15.728 1.00 84.62 164 VAL A CA 1
ATOM 1280 C C . VAL A 1 164 ? -10.739 2.260 -14.643 1.00 84.62 164 VAL A C 1
ATOM 1282 O O . VAL A 1 164 ? -11.259 2.139 -13.530 1.00 84.62 164 VAL A O 1
ATOM 1285 N N . ALA A 1 165 ? -9.999 3.333 -14.943 1.00 85.44 165 ALA A N 1
ATOM 1286 C CA . ALA A 1 165 ? -9.685 4.400 -13.987 1.00 85.44 165 ALA A CA 1
ATOM 1287 C C . ALA A 1 165 ? -10.906 5.051 -13.301 1.00 85.44 165 ALA A C 1
ATOM 1289 O O . ALA A 1 165 ? -10.840 5.235 -12.081 1.00 85.44 165 ALA A O 1
ATOM 1290 N N . PRO A 1 166 ? -12.018 5.392 -13.989 1.00 90.19 166 PRO A N 1
ATOM 1291 C CA . PRO A 1 166 ? -13.169 6.011 -13.327 1.00 90.19 166 PRO A CA 1
ATOM 1292 C C . PRO A 1 166 ? -13.818 5.090 -12.286 1.00 90.19 166 PRO A C 1
ATOM 1294 O O . PRO A 1 166 ? -14.213 5.559 -11.218 1.00 90.19 166 PRO A O 1
ATOM 1297 N N . TRP A 1 167 ? -13.863 3.780 -12.537 1.00 88.12 167 TRP A N 1
ATOM 1298 C CA . TRP A 1 167 ? -14.408 2.801 -11.592 1.00 88.12 167 TRP A CA 1
ATOM 1299 C C . TRP A 1 167 ? -13.505 2.600 -10.376 1.00 88.12 167 TRP A C 1
ATOM 1301 O O . TRP A 1 167 ? -13.993 2.515 -9.248 1.00 88.12 167 TRP A O 1
ATOM 1311 N N . ILE A 1 168 ? -12.184 2.600 -10.580 1.00 83.75 168 ILE A N 1
ATOM 1312 C CA . ILE A 1 168 ? -11.212 2.578 -9.481 1.00 83.75 168 ILE A CA 1
ATOM 1313 C C . ILE A 1 168 ? -11.362 3.839 -8.621 1.00 83.75 168 ILE A C 1
ATOM 1315 O O . ILE A 1 168 ? -11.479 3.743 -7.397 1.00 83.75 168 ILE A O 1
ATOM 1319 N N . ALA A 1 169 ? -11.411 5.021 -9.242 1.00 86.56 169 ALA A N 1
ATOM 1320 C CA . ALA A 1 169 ? -11.590 6.286 -8.533 1.00 86.56 169 ALA A CA 1
ATOM 1321 C C . ALA A 1 169 ? -12.909 6.316 -7.740 1.00 86.56 169 ALA A C 1
ATOM 1323 O O . ALA A 1 169 ? -12.923 6.735 -6.579 1.00 86.56 169 ALA A O 1
ATOM 1324 N N . ALA A 1 170 ? -13.999 5.806 -8.322 1.00 86.69 170 ALA A N 1
ATOM 1325 C CA . ALA A 1 170 ? -15.285 5.669 -7.647 1.00 86.69 170 ALA A CA 1
ATOM 1326 C C . ALA A 1 170 ? -15.207 4.730 -6.431 1.00 86.69 170 ALA A C 1
ATOM 1328 O O . ALA A 1 170 ? -15.670 5.093 -5.347 1.00 86.69 170 ALA A O 1
ATOM 1329 N N . ALA A 1 171 ? -14.559 3.567 -6.558 1.00 80.56 171 ALA A N 1
ATOM 1330 C CA . ALA A 1 171 ? -14.368 2.637 -5.445 1.00 80.56 171 ALA A CA 1
ATOM 1331 C C . ALA A 1 171 ? -13.572 3.276 -4.292 1.00 80.56 171 ALA A C 1
ATOM 1333 O O . ALA A 1 171 ? -13.965 3.167 -3.126 1.00 80.56 171 ALA A O 1
ATOM 1334 N N . PHE A 1 172 ? -12.499 4.011 -4.602 1.00 82.88 172 PHE A N 1
ATOM 1335 C CA . PHE A 1 172 ? -11.738 4.760 -3.598 1.00 82.88 172 PHE A CA 1
ATOM 1336 C C . PHE A 1 172 ? -12.581 5.839 -2.913 1.00 82.88 172 PHE A C 1
ATOM 1338 O O . PHE A 1 172 ? -12.528 5.962 -1.687 1.00 82.88 172 PHE A O 1
ATOM 1345 N N . ALA A 1 173 ? -13.393 6.585 -3.666 1.00 85.88 173 ALA A N 1
ATOM 1346 C CA . ALA A 1 173 ? -14.285 7.598 -3.107 1.00 85.88 173 ALA A CA 1
ATOM 1347 C C . ALA A 1 173 ? -15.325 6.985 -2.151 1.00 85.88 173 ALA A C 1
ATOM 1349 O O . ALA A 1 173 ? -15.552 7.518 -1.061 1.00 85.88 173 ALA A O 1
ATOM 1350 N N . VAL A 1 174 ? -15.899 5.830 -2.507 1.00 82.38 174 VAL A N 1
ATOM 1351 C CA . VAL A 1 174 ? -16.841 5.078 -1.660 1.00 82.38 174 VAL A CA 1
ATOM 1352 C C . VAL A 1 174 ? -16.176 4.625 -0.360 1.00 82.38 174 VAL A C 1
ATOM 1354 O O . VAL A 1 174 ? -16.723 4.852 0.722 1.00 82.38 174 VAL A O 1
ATOM 1357 N N . VAL A 1 175 ? -14.981 4.031 -0.434 1.00 79.06 175 VAL A N 1
ATOM 1358 C CA . VAL A 1 175 ? -14.227 3.597 0.756 1.00 79.06 175 VAL A CA 1
ATOM 1359 C C . VAL A 1 175 ? -13.873 4.790 1.642 1.00 79.06 175 VAL A C 1
ATOM 1361 O O . VAL A 1 175 ? -14.031 4.727 2.865 1.00 79.06 175 VAL A O 1
ATOM 1364 N N . PHE A 1 176 ? -13.451 5.905 1.044 1.00 79.25 176 PHE A N 1
ATOM 1365 C CA . PHE A 1 176 ? -13.120 7.123 1.774 1.00 79.25 176 PHE A CA 1
ATOM 1366 C C . PHE A 1 176 ? -14.343 7.686 2.510 1.00 79.25 176 PHE A C 1
ATOM 1368 O O . PHE A 1 176 ? -14.282 7.905 3.724 1.00 79.25 176 PHE A O 1
ATOM 1375 N N . ALA A 1 177 ? -15.481 7.826 1.827 1.00 78.88 177 ALA A N 1
ATOM 1376 C CA . ALA A 1 177 ? -16.733 8.287 2.424 1.00 78.88 177 ALA A CA 1
ATOM 1377 C C . ALA A 1 177 ? -17.222 7.355 3.549 1.00 78.88 177 ALA A C 1
ATOM 1379 O O . ALA A 1 177 ? -17.592 7.826 4.630 1.00 78.88 177 ALA A O 1
ATOM 1380 N N . ALA A 1 178 ? -17.157 6.036 3.339 1.00 75.62 178 ALA A N 1
ATOM 1381 C CA . ALA A 1 178 ? -17.521 5.040 4.344 1.00 75.62 178 ALA A CA 1
ATOM 1382 C C . ALA A 1 178 ? -16.614 5.117 5.582 1.00 75.62 178 ALA A C 1
ATOM 1384 O O . ALA A 1 178 ? -17.105 5.077 6.713 1.00 75.62 178 ALA A O 1
ATOM 1385 N N . SER A 1 179 ? -15.304 5.299 5.386 1.00 73.88 179 SER A N 1
ATOM 1386 C CA . SER A 1 179 ? -14.338 5.446 6.480 1.00 73.88 179 SER A CA 1
ATOM 1387 C C . SER A 1 179 ? -14.595 6.712 7.306 1.00 73.88 179 SER A C 1
ATOM 1389 O O . SER A 1 179 ? -14.574 6.667 8.539 1.00 73.88 179 SER A O 1
ATOM 1391 N N . PHE A 1 180 ? -14.939 7.823 6.647 1.00 75.31 180 PHE A N 1
ATOM 1392 C CA . PHE A 1 180 ? -15.243 9.087 7.309 1.00 75.31 180 PHE A CA 1
ATOM 1393 C C . PHE A 1 180 ? -16.559 9.017 8.095 1.00 75.31 180 PHE A C 1
ATOM 1395 O O . PHE A 1 180 ? -16.613 9.417 9.263 1.00 75.31 180 PHE A O 1
ATOM 1402 N N . ALA A 1 181 ? -17.610 8.445 7.497 1.00 75.44 181 ALA A N 1
ATOM 1403 C CA . ALA A 1 181 ? -18.896 8.230 8.157 1.00 75.44 181 ALA A CA 1
ATOM 1404 C C . ALA A 1 181 ? -18.762 7.290 9.367 1.00 75.44 181 ALA A C 1
ATOM 1406 O O . ALA A 1 181 ? -19.265 7.591 10.453 1.00 75.44 181 ALA A O 1
ATOM 1407 N N . CYS A 1 182 ? -18.012 6.195 9.213 1.00 72.44 182 CYS A N 1
ATOM 1408 C CA . CYS A 1 182 ? -17.704 5.262 10.291 1.00 72.44 182 CYS A CA 1
ATOM 1409 C C . CYS A 1 182 ? -16.930 5.951 11.426 1.00 72.44 182 CYS A C 1
ATOM 1411 O O . CYS A 1 182 ? -17.321 5.849 12.590 1.00 72.44 182 CYS A O 1
ATOM 1413 N N . GLY A 1 183 ? -15.892 6.729 11.104 1.00 68.88 183 GLY A N 1
ATOM 1414 C CA . GLY A 1 183 ? -15.124 7.494 12.088 1.00 68.88 183 GLY A CA 1
ATOM 1415 C C . GLY A 1 183 ? -15.968 8.525 12.843 1.00 68.88 183 GLY A C 1
ATOM 1416 O O . GLY A 1 183 ? -15.800 8.702 14.054 1.00 68.88 183 GLY A O 1
ATOM 1417 N N . ARG A 1 184 ? -16.921 9.178 12.164 1.00 74.19 184 ARG A N 1
ATOM 1418 C CA . ARG A 1 184 ? -17.859 10.118 12.797 1.00 74.19 184 ARG A CA 1
ATOM 1419 C C . ARG A 1 184 ? -18.828 9.410 13.743 1.00 74.19 184 ARG A C 1
ATOM 1421 O O . ARG A 1 184 ? -19.060 9.908 14.844 1.00 74.19 184 ARG A O 1
ATOM 1428 N N . ASN A 1 185 ? -19.353 8.252 13.347 1.00 72.31 185 ASN A N 1
ATOM 1429 C CA . ASN A 1 185 ? -20.271 7.466 14.173 1.00 72.31 185 ASN A CA 1
ATOM 1430 C C . ASN A 1 185 ? -19.576 6.908 15.420 1.00 72.31 185 ASN A C 1
ATOM 1432 O O . ASN A 1 185 ? -20.121 7.043 16.510 1.00 72.31 185 ASN A O 1
ATOM 1436 N N . VAL A 1 186 ? -18.338 6.413 15.302 1.00 68.12 186 VAL A N 1
ATOM 1437 C CA . VAL A 1 186 ? -17.544 5.953 16.457 1.00 68.12 186 VAL A CA 1
ATOM 1438 C C . VAL A 1 186 ? -17.304 7.088 17.458 1.00 68.12 186 VAL A C 1
ATOM 1440 O O . VAL A 1 186 ? -17.432 6.884 18.663 1.00 68.12 186 VAL A O 1
ATOM 1443 N N . LYS A 1 187 ? -17.011 8.312 16.992 1.00 71.31 187 LYS A N 1
ATOM 1444 C CA . LYS A 1 187 ? -16.881 9.477 17.886 1.00 71.31 187 LYS A CA 1
ATOM 1445 C C . LYS A 1 187 ? -18.185 9.785 18.629 1.00 71.31 187 LYS A C 1
ATOM 1447 O O . LYS A 1 187 ? -18.131 10.039 19.828 1.00 71.31 187 LYS A O 1
ATOM 1452 N N . ARG A 1 188 ? -19.330 9.732 17.935 1.00 71.56 188 ARG A N 1
ATOM 1453 C CA . ARG A 1 188 ? -20.663 9.947 18.529 1.00 71.56 188 ARG A CA 1
ATOM 1454 C C . ARG A 1 188 ? -21.022 8.874 19.559 1.00 71.56 188 ARG A C 1
ATOM 1456 O O . ARG A 1 188 ? -21.545 9.191 20.623 1.00 71.56 188 ARG A O 1
ATOM 1463 N N . GLU A 1 189 ? -20.685 7.623 19.273 1.00 68.88 189 GLU A N 1
ATOM 1464 C CA . GLU A 1 189 ? -20.923 6.487 20.164 1.00 68.88 189 GLU A CA 1
ATOM 1465 C C . GLU A 1 189 ? -20.074 6.585 21.441 1.00 68.88 189 GLU A C 1
ATOM 1467 O O . GLU A 1 189 ? -20.573 6.379 22.544 1.00 68.88 189 GLU A O 1
ATOM 1472 N N . ILE A 1 190 ? -18.811 7.012 21.316 1.00 69.75 190 ILE A N 1
ATOM 1473 C CA . ILE A 1 190 ? -17.944 7.295 22.467 1.00 69.75 190 ILE A CA 1
ATOM 1474 C C . ILE A 1 190 ? -18.527 8.418 23.334 1.00 69.75 190 ILE A C 1
ATOM 1476 O O . ILE A 1 190 ? -18.514 8.289 24.556 1.00 69.75 190 ILE A O 1
ATOM 1480 N N . THR A 1 191 ? -19.034 9.506 22.741 1.00 72.62 191 THR A N 1
ATOM 1481 C CA . THR A 1 191 ? -19.641 10.607 23.512 1.00 72.62 191 THR A CA 1
ATOM 1482 C C . THR A 1 191 ? -20.939 10.193 24.203 1.00 72.62 191 THR A C 1
ATOM 1484 O O . THR A 1 191 ? -21.144 10.560 25.356 1.00 72.62 191 THR A O 1
ATOM 1487 N N . ALA A 1 192 ? -21.777 9.380 23.551 1.00 70.12 192 ALA A N 1
ATOM 1488 C CA . ALA A 1 192 ? -23.007 8.861 24.149 1.00 70.12 192 ALA A CA 1
ATOM 1489 C C . ALA A 1 192 ? -22.703 7.935 25.340 1.00 70.12 192 ALA A C 1
ATOM 1491 O O . ALA A 1 192 ? -23.286 8.081 26.414 1.00 70.12 192 ALA A O 1
ATOM 1492 N N . LEU A 1 193 ? -21.721 7.037 25.198 1.00 67.06 193 LEU A N 1
ATOM 1493 C CA . LEU A 1 193 ? -21.304 6.125 26.269 1.00 67.06 193 LEU A CA 1
ATOM 1494 C C . LEU A 1 193 ? -20.594 6.852 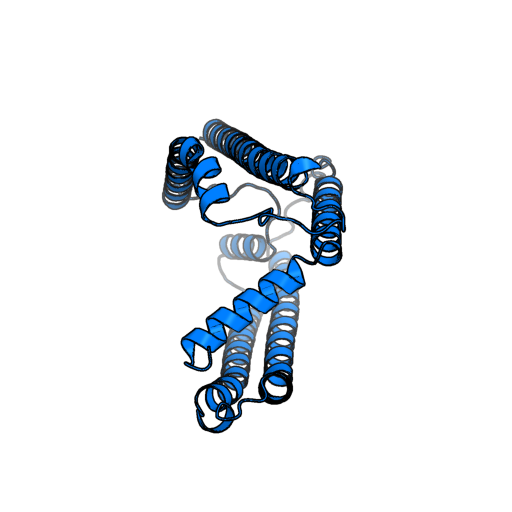27.423 1.00 67.06 193 LEU A C 1
ATOM 1496 O O . LEU A 1 193 ? -20.759 6.469 28.577 1.00 67.06 193 LEU A O 1
ATOM 1500 N N . GLN A 1 194 ? -19.857 7.933 27.148 1.00 68.06 194 GLN A N 1
ATOM 1501 C CA . GLN A 1 194 ? -19.261 8.781 28.191 1.00 68.06 194 GLN A CA 1
ATOM 1502 C C . GLN A 1 194 ? -20.298 9.499 29.059 1.00 68.06 194 GLN A C 1
ATOM 1504 O O . GLN A 1 194 ? -20.007 9.770 30.218 1.00 68.06 194 GLN A O 1
ATOM 1509 N N . GLY A 1 195 ? -21.490 9.794 28.530 1.00 63.66 195 GLY A N 1
ATOM 1510 C CA . GLY A 1 195 ? -22.587 10.363 29.319 1.00 63.66 195 GLY A CA 1
ATOM 1511 C C . GLY A 1 195 ? -23.183 9.380 30.334 1.00 63.66 195 GLY A C 1
ATOM 1512 O O . GLY A 1 195 ? -23.695 9.805 31.364 1.00 63.66 195 GLY A O 1
ATOM 1513 N N . HIS A 1 196 ? -23.072 8.075 30.065 1.00 60.62 196 HIS A N 1
ATOM 1514 C CA . HIS A 1 196 ? -23.653 7.002 30.881 1.00 60.62 196 HIS A CA 1
ATOM 1515 C C . HIS A 1 196 ? -22.650 6.376 31.856 1.00 60.62 196 HIS A C 1
ATOM 1517 O O . HIS A 1 196 ? -23.033 5.854 32.902 1.00 60.62 196 HIS A O 1
ATOM 1523 N N . VAL A 1 197 ? -21.354 6.452 31.552 1.00 56.56 197 VAL A N 1
ATOM 1524 C CA . VAL A 1 197 ? -20.301 6.151 32.522 1.00 56.56 197 VAL A CA 1
ATOM 1525 C C . VAL A 1 197 ? -20.181 7.367 33.437 1.00 56.56 197 VAL A C 1
ATOM 1527 O O . VAL A 1 197 ? -19.550 8.360 33.077 1.00 56.56 197 VAL A O 1
ATOM 1530 N N . GLY A 1 198 ? -20.839 7.307 34.602 1.00 47.72 198 GLY A N 1
ATOM 1531 C CA . GLY A 1 198 ? -20.807 8.364 35.616 1.00 47.72 198 GLY A CA 1
ATOM 1532 C C . GLY A 1 198 ? -19.392 8.913 35.786 1.00 47.72 198 GLY A C 1
ATOM 1533 O O . GLY A 1 198 ? -18.453 8.126 35.886 1.00 47.72 198 GLY A O 1
ATOM 1534 N N . LYS A 1 199 ? -19.258 10.249 35.735 1.00 45.50 199 LYS A N 1
ATOM 1535 C CA . LYS A 1 199 ? -18.000 11.016 35.654 1.00 45.50 199 LYS A CA 1
ATOM 1536 C C . LYS A 1 199 ? -16.856 10.362 36.439 1.00 45.50 199 LYS A C 1
ATOM 1538 O O . LYS A 1 199 ? -16.609 10.692 37.598 1.00 45.50 199 LYS A O 1
ATOM 1543 N N . ALA A 1 200 ? -16.116 9.474 35.784 1.00 41.78 200 ALA A N 1
ATOM 1544 C CA . ALA A 1 200 ? -14.860 8.982 36.307 1.00 41.78 200 ALA A CA 1
ATOM 1545 C C . ALA A 1 200 ? -13.871 10.147 36.214 1.00 41.78 200 ALA A C 1
ATOM 1547 O O . ALA A 1 200 ? -13.577 10.646 35.127 1.00 41.78 200 ALA A O 1
ATOM 1548 N N . LYS A 1 201 ? -13.471 10.618 37.398 1.00 32.47 201 LYS A N 1
ATOM 1549 C CA . LYS A 1 201 ? -12.435 11.607 37.718 1.00 32.47 201 LYS A CA 1
ATOM 1550 C C . LYS A 1 201 ? -11.434 11.837 36.568 1.00 32.47 201 LYS A C 1
ATOM 1552 O O . LYS A 1 201 ? -10.880 10.855 36.076 1.00 32.47 201 LYS A O 1
ATOM 1557 N N . PRO A 1 202 ? -11.156 13.094 36.162 1.00 40.28 202 PRO A N 1
ATOM 1558 C CA . PRO A 1 202 ? -10.172 13.371 35.121 1.00 40.28 202 PRO A CA 1
ATOM 1559 C C . PRO A 1 202 ? -8.825 12.768 35.526 1.00 40.28 202 PRO A C 1
ATOM 1561 O O . PRO A 1 202 ? -8.236 13.136 36.543 1.00 40.28 202 PRO A O 1
ATOM 1564 N N . GLU A 1 203 ? -8.383 11.781 34.752 1.00 38.06 203 GLU A N 1
ATOM 1565 C CA . GLU A 1 203 ? -7.086 11.145 34.923 1.00 38.06 203 GLU A CA 1
ATOM 1566 C C . GLU A 1 203 ? -5.996 12.190 34.638 1.00 38.06 203 GLU A C 1
ATOM 1568 O O . GLU A 1 203 ? -6.095 12.968 33.686 1.00 38.06 203 GLU A O 1
ATOM 1573 N N . ALA A 1 204 ? -5.012 12.245 35.536 1.00 42.53 204 ALA A N 1
ATOM 1574 C CA . ALA A 1 204 ? -3.923 13.217 35.594 1.00 42.53 204 ALA A CA 1
ATOM 1575 C C . ALA A 1 204 ? -3.241 13.463 34.229 1.00 42.53 204 ALA A C 1
ATOM 1577 O O . ALA A 1 204 ? -3.228 12.568 33.376 1.00 42.53 204 ALA A O 1
ATOM 1578 N N . PRO A 1 205 ? -2.638 14.653 34.008 1.00 42.16 205 PRO A N 1
ATOM 1579 C CA . PRO A 1 205 ? -2.048 15.011 32.723 1.00 42.16 205 PRO A CA 1
ATOM 1580 C C . PRO A 1 205 ? -1.042 13.948 32.279 1.00 42.16 205 PRO A C 1
ATOM 1582 O O . PRO A 1 205 ? -0.117 13.587 33.009 1.00 42.16 205 PRO A O 1
ATOM 1585 N N . ALA A 1 206 ? -1.258 13.433 31.067 1.00 50.66 206 ALA A N 1
ATOM 1586 C CA . ALA A 1 206 ? -0.410 12.420 30.464 1.00 50.66 206 ALA A CA 1
ATOM 1587 C C . ALA A 1 206 ? 1.061 12.880 30.470 1.00 50.66 206 ALA A C 1
ATOM 1589 O O . ALA A 1 206 ? 1.332 14.049 30.175 1.00 50.66 206 ALA A O 1
ATOM 1590 N N . PRO A 1 207 ? 2.024 11.980 30.751 1.00 43.22 207 PRO A N 1
ATOM 1591 C CA . PRO A 1 207 ? 3.437 12.332 30.711 1.00 43.22 207 PRO A CA 1
ATOM 1592 C C . PRO A 1 207 ? 3.785 12.881 29.325 1.00 43.22 207 PRO A C 1
ATOM 1594 O O . PRO A 1 207 ? 3.373 12.304 28.310 1.00 43.22 207 PRO A O 1
ATOM 1597 N N . ARG A 1 208 ? 4.521 14.005 29.297 1.00 46.28 208 ARG A N 1
ATOM 1598 C CA . ARG A 1 208 ? 5.035 14.654 28.080 1.00 46.28 208 ARG A CA 1
ATOM 1599 C C . ARG A 1 208 ? 5.634 13.585 27.169 1.00 46.28 208 ARG A C 1
ATOM 1601 O O . ARG A 1 208 ? 6.695 13.031 27.445 1.00 46.28 208 ARG A O 1
ATOM 1608 N N . ARG A 1 209 ? 4.914 13.265 26.094 1.00 50.44 209 ARG A N 1
ATOM 1609 C CA . ARG A 1 209 ? 5.397 12.349 25.066 1.00 50.44 209 ARG A CA 1
ATOM 1610 C C . ARG A 1 209 ? 6.531 13.055 24.335 1.00 50.44 209 ARG A C 1
ATOM 1612 O O . ARG A 1 209 ? 6.352 14.182 23.880 1.00 50.44 209 ARG A O 1
ATOM 1619 N N . MET A 1 210 ? 7.670 12.381 24.200 1.00 52.97 210 MET A N 1
ATOM 1620 C CA . MET A 1 210 ? 8.682 12.760 23.215 1.00 52.97 210 MET A CA 1
ATOM 1621 C C . MET A 1 210 ? 8.013 12.936 21.841 1.00 52.97 210 MET A C 1
ATOM 1623 O O . MET A 1 210 ? 7.040 12.227 21.553 1.00 52.97 210 MET A O 1
ATOM 1627 N N . PRO A 1 211 ? 8.492 13.859 20.990 1.00 53.22 211 PRO A N 1
ATOM 1628 C CA . PRO A 1 211 ? 7.854 14.199 19.726 1.00 53.22 211 PRO A CA 1
ATOM 1629 C C . PRO A 1 211 ? 8.095 13.095 18.685 1.00 53.22 211 PRO A C 1
ATOM 1631 O O . PRO A 1 211 ? 8.784 13.284 17.689 1.00 53.22 211 PRO A O 1
ATOM 1634 N N . VAL A 1 212 ? 7.481 11.924 18.884 1.00 57.94 212 VAL A N 1
ATOM 1635 C CA . VAL A 1 212 ? 7.460 10.816 17.913 1.00 57.94 212 VAL A CA 1
ATOM 1636 C C . VAL A 1 212 ? 6.882 11.292 16.572 1.00 57.94 212 VAL A C 1
ATOM 1638 O O . VAL A 1 212 ? 7.231 10.758 15.525 1.00 57.94 212 VAL A O 1
ATOM 1641 N N . GLY A 1 213 ? 6.049 12.341 16.584 1.00 58.22 213 GLY A N 1
ATOM 1642 C CA . GLY A 1 213 ? 5.556 13.008 15.378 1.00 58.22 213 GLY A CA 1
ATOM 1643 C C . GLY A 1 213 ? 6.661 13.647 14.533 1.00 58.22 213 GLY A C 1
ATOM 1644 O O . GLY A 1 213 ? 6.629 13.499 13.318 1.00 58.22 213 GLY A O 1
ATOM 1645 N N . ALA A 1 214 ? 7.666 14.274 15.154 1.00 59.88 214 ALA A N 1
ATOM 1646 C CA . ALA A 1 214 ? 8.784 14.886 14.435 1.00 59.88 214 ALA A CA 1
ATOM 1647 C C . ALA A 1 214 ? 9.705 13.823 13.817 1.00 59.88 214 ALA A C 1
ATOM 1649 O O . ALA A 1 214 ? 10.094 13.944 12.661 1.00 59.88 214 ALA A O 1
ATOM 1650 N N . LEU A 1 215 ? 9.971 12.731 14.545 1.00 63.50 215 LEU A N 1
ATOM 1651 C CA . LEU A 1 215 ? 10.746 11.601 14.020 1.00 63.50 215 LEU A CA 1
ATOM 1652 C C . LEU A 1 215 ? 10.032 10.922 12.842 1.00 63.50 215 LEU A C 1
ATOM 1654 O O . LEU A 1 215 ? 10.656 10.590 11.838 1.00 63.50 215 LEU A O 1
ATOM 1658 N N . ARG A 1 216 ? 8.711 10.741 12.943 1.00 62.38 216 ARG A N 1
ATOM 1659 C CA . ARG A 1 216 ? 7.903 10.137 11.879 1.00 62.38 216 ARG A CA 1
ATOM 1660 C C . ARG A 1 216 ? 7.799 11.051 10.656 1.00 62.38 216 ARG A C 1
ATOM 1662 O O . ARG A 1 216 ? 7.892 10.560 9.540 1.00 62.38 216 ARG A O 1
ATOM 1669 N N . ALA A 1 217 ? 7.660 12.361 10.866 1.00 65.50 217 ALA A N 1
ATOM 1670 C CA . ALA A 1 217 ? 7.697 13.357 9.797 1.00 65.50 217 ALA A CA 1
ATOM 1671 C C . ALA A 1 217 ? 9.064 13.384 9.096 1.00 65.50 217 ALA A C 1
ATOM 1673 O O . ALA A 1 217 ? 9.109 13.392 7.871 1.00 65.50 217 ALA A O 1
ATOM 1674 N N . GLY A 1 218 ? 10.162 13.303 9.857 1.00 74.25 218 GLY A N 1
ATOM 1675 C CA . GLY A 1 218 ? 11.511 13.172 9.306 1.00 74.25 218 GLY A CA 1
ATOM 1676 C C . GLY A 1 218 ? 11.677 11.904 8.466 1.00 74.25 218 GLY A C 1
ATOM 1677 O O . GLY A 1 218 ? 12.182 11.973 7.351 1.00 74.25 218 GLY A O 1
ATOM 1678 N N . LEU A 1 219 ? 11.174 10.762 8.945 1.00 74.25 219 LEU A N 1
ATOM 1679 C CA . LEU A 1 219 ? 11.224 9.504 8.194 1.00 74.25 219 LEU A CA 1
ATOM 1680 C C . LEU A 1 219 ? 10.420 9.578 6.885 1.00 74.25 219 LEU A C 1
ATOM 1682 O O . LEU A 1 219 ? 10.890 9.108 5.853 1.00 74.25 219 LEU A O 1
ATOM 1686 N N . TYR A 1 220 ? 9.233 10.194 6.907 1.00 64.88 220 TYR A N 1
ATOM 1687 C CA . TYR A 1 220 ? 8.439 10.403 5.694 1.00 64.88 220 TYR A CA 1
ATOM 1688 C C . TYR A 1 220 ? 9.115 11.370 4.720 1.00 64.88 220 TYR A C 1
ATOM 1690 O O . TYR A 1 220 ? 9.104 11.108 3.524 1.00 64.88 220 TYR A O 1
ATOM 1698 N N . ALA A 1 221 ? 9.742 12.442 5.208 1.00 74.56 221 ALA A N 1
ATOM 1699 C CA . ALA A 1 221 ? 10.494 13.365 4.362 1.00 74.56 221 ALA A CA 1
ATOM 1700 C C . ALA A 1 221 ? 11.674 12.661 3.672 1.00 74.56 221 ALA A C 1
ATOM 1702 O O . ALA A 1 221 ? 11.845 12.795 2.465 1.00 74.56 221 ALA A O 1
ATOM 1703 N N . VAL A 1 222 ? 12.429 11.840 4.410 1.00 74.75 222 VAL A N 1
ATOM 1704 C CA . VAL A 1 222 ? 13.515 11.020 3.848 1.00 74.75 222 VAL A CA 1
ATOM 1705 C C . VAL A 1 222 ? 12.975 10.031 2.812 1.00 74.75 222 VAL A C 1
ATOM 1707 O O . VAL A 1 222 ? 13.531 9.932 1.723 1.00 74.75 222 VAL A O 1
ATOM 1710 N N . ALA A 1 223 ? 11.864 9.348 3.100 1.00 65.88 223 ALA A N 1
ATOM 1711 C CA . ALA A 1 223 ? 11.230 8.436 2.148 1.00 65.88 223 ALA A CA 1
ATOM 1712 C C . ALA A 1 223 ? 10.801 9.151 0.854 1.00 65.88 223 ALA A C 1
ATOM 1714 O O . ALA A 1 223 ? 11.049 8.640 -0.234 1.00 65.88 223 ALA A O 1
ATOM 1715 N N . ILE A 1 224 ? 10.217 10.349 0.958 1.00 75.69 224 ILE A N 1
ATOM 1716 C CA . ILE A 1 224 ? 9.835 11.166 -0.203 1.00 75.69 224 ILE A CA 1
ATOM 1717 C C . ILE A 1 224 ? 11.071 11.551 -1.020 1.00 75.69 224 ILE A C 1
ATOM 1719 O O . ILE A 1 224 ? 11.050 11.409 -2.238 1.00 75.69 224 ILE A O 1
ATOM 1723 N N . VAL A 1 225 ? 12.161 11.972 -0.374 1.00 77.00 225 VAL A N 1
ATOM 1724 C CA . VAL A 1 225 ? 13.417 12.307 -1.065 1.00 77.00 225 VAL A CA 1
ATOM 1725 C C . VAL A 1 225 ? 13.978 11.097 -1.813 1.00 77.00 225 VAL A C 1
ATOM 1727 O O . VAL A 1 225 ? 14.341 11.228 -2.978 1.00 77.00 225 VAL A O 1
ATOM 1730 N N . PHE A 1 226 ? 13.990 9.909 -1.202 1.00 68.31 226 PHE A N 1
ATOM 1731 C CA . PHE A 1 226 ? 14.434 8.684 -1.878 1.00 68.31 226 PHE A CA 1
ATOM 1732 C C . PHE A 1 226 ? 13.538 8.293 -3.058 1.00 68.31 226 PHE A C 1
ATOM 1734 O O . PHE A 1 226 ? 14.051 7.859 -4.086 1.00 68.31 226 PHE A O 1
ATOM 1741 N N . ILE A 1 227 ? 12.220 8.481 -2.945 1.00 68.25 227 ILE A N 1
ATOM 1742 C CA . ILE A 1 227 ? 11.286 8.254 -4.056 1.00 68.25 227 ILE A CA 1
ATOM 1743 C C . ILE A 1 227 ? 11.567 9.242 -5.193 1.00 68.25 227 ILE A C 1
ATOM 1745 O O . ILE A 1 227 ? 11.684 8.824 -6.340 1.00 68.25 227 ILE A O 1
ATOM 1749 N N . VAL A 1 228 ? 11.728 10.532 -4.889 1.00 72.12 228 VAL A N 1
ATOM 1750 C CA . VAL A 1 228 ? 12.022 11.569 -5.891 1.00 72.12 228 VAL A CA 1
ATOM 1751 C C . VAL A 1 228 ? 13.359 11.298 -6.579 1.00 72.12 228 VAL A C 1
ATOM 1753 O O . VAL A 1 228 ? 13.420 11.327 -7.804 1.00 72.12 228 VAL A O 1
ATOM 1756 N N . LEU A 1 229 ? 14.404 10.949 -5.824 1.00 64.06 229 LEU A N 1
ATOM 1757 C CA . LEU A 1 229 ? 15.700 10.559 -6.384 1.00 64.06 229 LEU A CA 1
ATOM 1758 C C . LEU A 1 229 ? 15.585 9.304 -7.259 1.00 64.06 229 LEU A C 1
ATOM 1760 O O . LEU A 1 229 ? 16.154 9.275 -8.344 1.00 64.06 229 LEU A O 1
ATOM 1764 N N . GLY A 1 230 ? 14.807 8.298 -6.846 1.00 58.94 230 GLY A N 1
ATOM 1765 C CA . GLY A 1 230 ? 14.553 7.095 -7.647 1.00 58.94 230 GLY A CA 1
ATOM 1766 C C . GLY A 1 230 ? 13.787 7.369 -8.948 1.00 58.94 230 GLY A C 1
ATOM 1767 O O . GLY A 1 230 ? 14.066 6.743 -9.970 1.00 58.94 230 GLY A O 1
ATOM 1768 N N . VAL A 1 231 ? 12.860 8.333 -8.935 1.00 67.06 231 VAL A N 1
ATOM 1769 C CA . VAL A 1 231 ? 12.136 8.797 -10.130 1.00 67.06 231 VAL A CA 1
ATOM 1770 C C . VAL A 1 231 ? 13.060 9.589 -11.056 1.00 67.06 231 VAL A C 1
ATOM 1772 O O . VAL A 1 231 ? 13.078 9.328 -12.257 1.00 67.06 231 VAL A O 1
ATOM 1775 N N . MET A 1 232 ? 13.864 10.510 -10.513 1.00 60.00 232 MET A N 1
ATOM 1776 C CA . MET A 1 232 ? 14.825 11.307 -11.288 1.00 60.00 232 MET A CA 1
ATOM 1777 C C . MET A 1 232 ? 15.936 10.451 -11.908 1.00 60.00 232 MET A C 1
ATOM 1779 O O . MET A 1 232 ? 16.422 10.782 -12.983 1.00 60.00 232 MET A O 1
ATOM 1783 N N . ASN A 1 233 ? 16.297 9.332 -11.272 1.00 68.69 233 ASN A N 1
ATOM 1784 C CA . ASN A 1 233 ? 17.297 8.390 -11.776 1.00 68.69 233 ASN A CA 1
ATOM 1785 C C . ASN A 1 233 ? 16.731 7.378 -12.795 1.00 68.69 233 ASN A C 1
ATOM 1787 O O . ASN A 1 233 ? 17.397 6.408 -13.140 1.00 68.69 233 ASN A O 1
ATOM 1791 N N . GLY A 1 234 ? 15.479 7.550 -13.238 1.00 61.34 234 GLY A N 1
ATOM 1792 C CA . GLY A 1 234 ? 14.854 6.719 -14.273 1.00 61.34 234 GLY A CA 1
ATOM 1793 C C . GLY A 1 234 ? 14.359 5.340 -13.815 1.00 61.34 234 GLY A C 1
ATOM 1794 O O . GLY A 1 234 ? 13.725 4.642 -14.604 1.00 61.34 234 GLY A O 1
ATOM 1795 N N . GLY A 1 235 ? 14.551 4.961 -12.545 1.00 63.56 235 GLY A N 1
ATOM 1796 C CA . GLY A 1 235 ? 14.203 3.628 -12.033 1.00 63.56 235 GLY A CA 1
ATOM 1797 C C . GLY A 1 235 ? 12.708 3.302 -12.100 1.00 63.56 235 GLY A C 1
ATOM 1798 O O . GLY A 1 235 ? 12.335 2.161 -12.354 1.00 63.56 235 GLY A O 1
ATOM 1799 N N . LEU A 1 236 ? 11.830 4.303 -11.954 1.00 54.31 236 LEU A N 1
ATOM 1800 C CA . LEU A 1 236 ? 10.383 4.111 -12.131 1.00 54.31 236 LEU A CA 1
ATOM 1801 C C . LEU A 1 236 ? 10.036 3.727 -13.579 1.00 54.31 236 LEU A C 1
ATOM 1803 O O . LEU A 1 236 ? 9.160 2.899 -13.811 1.00 54.31 236 LEU A O 1
ATOM 1807 N N . ARG A 1 237 ? 10.731 4.330 -14.548 1.00 59.47 237 ARG A N 1
ATOM 1808 C CA . ARG A 1 237 ? 10.509 4.088 -15.974 1.00 59.47 237 ARG A CA 1
ATOM 1809 C C . ARG A 1 237 ? 11.011 2.701 -16.365 1.00 59.47 237 ARG A C 1
ATOM 1811 O O . ARG A 1 237 ? 10.331 2.013 -17.110 1.00 59.47 237 ARG A O 1
ATOM 1818 N N . ASP A 1 238 ? 12.130 2.274 -15.791 1.00 60.56 238 ASP A N 1
ATOM 1819 C CA . ASP A 1 238 ? 12.716 0.952 -16.021 1.00 60.56 238 ASP A CA 1
ATOM 1820 C C . ASP A 1 238 ? 11.859 -0.177 -15.411 1.00 60.56 238 ASP A C 1
ATOM 1822 O O . ASP A 1 238 ? 11.574 -1.181 -16.061 1.00 60.56 238 ASP A O 1
ATOM 1826 N N . VAL A 1 239 ? 11.321 0.025 -14.198 1.00 63.00 239 VAL A N 1
ATOM 1827 C CA . VAL A 1 239 ? 10.350 -0.903 -13.583 1.00 63.00 239 VAL A CA 1
ATOM 1828 C C . VAL A 1 239 ? 9.044 -0.954 -14.377 1.00 63.00 239 VAL A C 1
ATOM 1830 O O . VAL A 1 239 ? 8.492 -2.037 -14.559 1.00 63.00 239 VAL A O 1
ATOM 1833 N N . LEU A 1 240 ? 8.557 0.189 -14.870 1.00 66.44 240 LEU A N 1
ATOM 1834 C CA . LEU A 1 240 ? 7.360 0.245 -15.708 1.00 66.44 240 LEU A CA 1
ATOM 1835 C C . LEU A 1 240 ? 7.574 -0.502 -17.029 1.00 66.44 240 LEU A C 1
ATOM 1837 O O . LEU A 1 240 ? 6.742 -1.325 -17.388 1.00 66.44 240 LEU A O 1
ATOM 1841 N N . VAL A 1 241 ? 8.698 -0.271 -17.715 1.00 67.31 241 VAL A N 1
ATOM 1842 C CA . VAL A 1 241 ? 9.050 -0.976 -18.958 1.00 67.31 241 VAL A CA 1
ATOM 1843 C C . VAL A 1 241 ? 9.159 -2.477 -18.708 1.00 67.31 241 VAL A C 1
ATOM 1845 O O . VAL A 1 241 ? 8.595 -3.260 -19.462 1.00 67.31 241 VAL A O 1
ATOM 1848 N N . LYS A 1 242 ? 9.794 -2.896 -17.610 1.00 66.56 242 LYS A N 1
ATOM 1849 C CA . LYS A 1 242 ? 9.935 -4.316 -17.268 1.00 66.56 242 LYS A CA 1
ATOM 1850 C C . LYS A 1 242 ? 8.603 -4.977 -16.908 1.00 66.56 242 LYS A C 1
ATOM 1852 O O . LYS A 1 242 ? 8.359 -6.107 -17.314 1.00 66.56 242 LYS A O 1
ATOM 1857 N N . ALA A 1 243 ? 7.735 -4.277 -16.179 1.00 66.69 243 ALA A N 1
ATOM 1858 C CA . ALA A 1 243 ? 6.392 -4.756 -15.866 1.00 66.69 243 ALA A CA 1
ATOM 1859 C C . ALA A 1 243 ? 5.540 -4.885 -17.132 1.00 66.69 243 ALA A C 1
ATOM 1861 O O . ALA A 1 243 ? 4.872 -5.898 -17.309 1.00 66.69 243 ALA A O 1
ATOM 1862 N N . VAL A 1 244 ? 5.610 -3.900 -18.032 1.00 69.00 244 VAL A N 1
ATOM 1863 C CA . VAL A 1 244 ? 4.950 -3.962 -19.339 1.00 69.00 244 VAL A CA 1
ATOM 1864 C C . VAL A 1 244 ? 5.474 -5.150 -20.142 1.00 69.00 244 VAL A C 1
ATOM 1866 O O . VAL A 1 244 ? 4.657 -5.931 -20.608 1.00 69.00 244 VAL A O 1
ATOM 1869 N N . ASN A 1 245 ? 6.794 -5.356 -20.207 1.00 65.81 245 ASN A N 1
ATOM 1870 C CA . ASN A 1 245 ? 7.403 -6.437 -20.986 1.00 65.81 245 ASN A CA 1
ATOM 1871 C C . ASN A 1 245 ? 7.011 -7.839 -20.480 1.00 65.81 245 ASN A C 1
ATOM 1873 O O . ASN A 1 245 ? 6.701 -8.723 -21.270 1.00 65.81 245 ASN A O 1
ATOM 1877 N N . ILE A 1 246 ? 6.958 -8.031 -19.155 1.00 70.44 246 ILE A N 1
ATOM 1878 C CA . ILE A 1 246 ? 6.485 -9.286 -18.542 1.00 70.44 246 ILE A CA 1
ATOM 1879 C C . ILE A 1 246 ? 4.993 -9.494 -18.823 1.00 70.44 246 ILE A C 1
ATOM 1881 O O . ILE A 1 246 ? 4.566 -10.602 -19.146 1.00 70.44 246 ILE A O 1
ATOM 1885 N N . CYS A 1 247 ? 4.186 -8.438 -18.700 1.00 69.12 247 CYS A N 1
ATOM 1886 C CA . CYS A 1 247 ? 2.758 -8.505 -18.994 1.00 69.12 247 CYS A CA 1
ATOM 1887 C C . CYS A 1 247 ? 2.503 -8.829 -20.473 1.00 69.12 247 CYS A C 1
ATOM 1889 O O . CYS A 1 247 ? 1.605 -9.620 -20.747 1.00 69.12 247 CYS A O 1
ATOM 1891 N N . THR A 1 248 ? 3.295 -8.277 -21.402 1.00 56.91 248 THR A N 1
ATOM 1892 C CA . THR A 1 248 ? 3.200 -8.552 -22.844 1.00 56.91 248 THR A CA 1
ATOM 1893 C C . THR A 1 248 ? 3.705 -9.946 -23.219 1.00 56.91 248 THR A C 1
ATOM 1895 O O . THR A 1 248 ? 3.072 -10.598 -24.045 1.00 56.91 248 THR A O 1
ATOM 1898 N N . GLU A 1 249 ? 4.754 -10.464 -22.570 1.00 72.50 249 GLU A N 1
ATOM 1899 C CA . GLU A 1 249 ? 5.173 -11.874 -22.705 1.00 72.50 249 GLU A CA 1
ATOM 1900 C C . GLU A 1 249 ? 4.082 -12.836 -22.205 1.00 72.50 249 GLU A C 1
ATOM 1902 O O . GLU A 1 249 ? 3.780 -13.837 -22.851 1.00 72.50 249 GLU A O 1
ATOM 1907 N N . CYS A 1 250 ? 3.430 -12.519 -21.082 1.00 60.59 250 CYS A N 1
ATOM 1908 C CA . CYS A 1 250 ? 2.388 -13.365 -20.491 1.00 60.59 250 CYS A CA 1
ATOM 1909 C C . CYS A 1 250 ? 1.104 -13.455 -21.339 1.00 60.59 250 CYS A C 1
ATOM 1911 O O . CYS A 1 250 ? 0.377 -14.443 -21.233 1.00 60.59 250 CYS A O 1
ATOM 1913 N N . ILE A 1 251 ? 0.820 -12.452 -22.176 1.00 61.50 251 ILE A N 1
ATOM 1914 C CA . ILE A 1 251 ? -0.287 -12.461 -23.154 1.00 61.50 251 ILE A CA 1
ATOM 1915 C C . ILE A 1 251 ? 0.164 -12.872 -24.568 1.00 61.50 251 ILE A C 1
ATOM 1917 O O . ILE A 1 251 ? -0.666 -12.909 -25.472 1.00 61.50 251 ILE A O 1
ATOM 1921 N N . GLY A 1 252 ? 1.443 -13.230 -24.753 1.00 42.44 252 GLY A N 1
ATOM 1922 C CA . GLY A 1 252 ? 1.980 -13.778 -26.004 1.00 42.44 252 GLY A CA 1
ATOM 1923 C C . GLY A 1 252 ? 2.267 -12.751 -27.104 1.00 42.44 252 GLY A C 1
ATOM 1924 O O . GLY A 1 252 ? 2.245 -13.109 -28.278 1.00 42.44 252 GLY A O 1
ATOM 1925 N N . LEU A 1 253 ? 2.498 -11.487 -26.739 1.00 50.06 253 LEU A N 1
ATOM 1926 C CA . LEU A 1 253 ? 2.860 -10.398 -27.660 1.00 50.06 253 LEU A CA 1
ATOM 1927 C C . LEU A 1 253 ? 4.371 -10.087 -27.682 1.00 50.06 253 LEU A C 1
ATOM 1929 O O . LEU A 1 253 ? 4.793 -9.270 -28.499 1.00 50.06 253 LEU A O 1
ATOM 1933 N N . GLY A 1 254 ? 5.152 -10.683 -26.770 1.00 49.12 254 GLY A N 1
ATOM 1934 C CA . GLY A 1 254 ? 6.608 -10.513 -26.635 1.00 49.12 254 GLY A CA 1
ATOM 1935 C C . GLY A 1 254 ? 7.413 -11.612 -27.311 1.00 49.12 254 GLY A C 1
ATOM 1936 O O . GLY A 1 254 ? 6.950 -12.775 -27.274 1.00 49.12 254 GLY A O 1
#

Mean predicted aligned error: 18.88 Å

Sequence (254 aa):
MKKQMQAIRWVMTLATILVLALLAW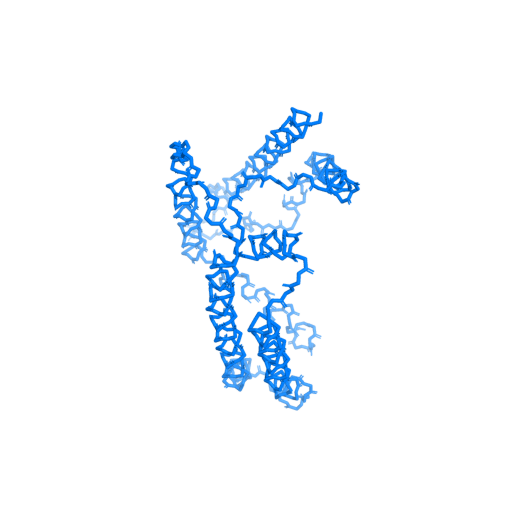QCVDIYLEGNRPSNLDANGVYRSPVFSVEIVEARLRPLLPVLTVYGLMTLGALILQSTGKGVRPRGSHSPEDRLHLLKAHVATLPDEAKALERQRRVICMVATVAVLACAVPCLVYLLDREHFTSWDLEQVMGQMLLHVAPWIAAAFAVVFAASFACGRNVKREITALQGHVGKAKPEAPAPRRMPVGALRAGLYAVAIVFIVLGVMNGGLRDVLVKAVNICTECIGLG

Nearest PDB structures (foldseek):
  8gym-assembly1_x  TM=6.148E-01  e=5.082E-01  Tetrahymena thermophila SB210
  8bqs-assembly1_Eq  TM=5.741E-01  e=3.491E-01  Tetrahymena thermophila SB210
  8glv-assembly1_Eb  TM=3.555E-01  e=8.733E+00  Chlamydomonas reinhardtii

pLDDT: mean 72.16, std 13.59, range [32.47, 91.19]